Protein AF-V2XDS9-F1 (afdb_monomer_lite)

Organism: Moniliophthora roreri (strain MCA 2997) (NCBI:txid1381753)

Sequence (271 aa):
MALCVYGRFKENPKHVWKREGESERAWIRRIHPKGPSLRPSTLNFLRGLKKGQSVEQWLKRFHENLKRLSRHKGPSRHKVERNCLRLRKMELDDSTSSSEPRTAPPSSPSNSRILDPQNPGASTSASARPALSSMGAPHRLRDTSGSEDDPEIWNITWTVHSHLVDLYNRSKARSSELRDEKAARDHERVSLEARVDELQTQLEEMKEDRDRSEAQVRDKEEELQALKEVLNAQRLVIQDFTADFGRDLIEMQKRLELFQERVLGSSLPNS

Radius of gyration: 46.53 Å; chains: 1; bounding box: 131×67×144 Å

Secondary structure (DSSP, 8-state):
-HHHHHHHTSS-GGGGSPPTT--HHHHHHHHSTTSPPPPHHHHHHHT-PPTT--HHHHHHHHHHHHHHHHHT--S-HHHHHHHHHHHHHHHHTTSS--PPPPPPPPP-------------------------------------------HHHHHHHHHHHHHHHHHHHHHHHHHHHHHHHHHHHHHHHHHHHHHHHHHHHHHHHHHHHHHHHHHHHHHHHHHHHHHHHHHHHHHHHHHHHHHHHHHHHHHHHHHHHHHHHHHHHTT----

pLDDT: mean 80.34, std 20.23, range [39.44, 98.62]

Structure (mmCIF, N/CA/C/O backbone):
data_AF-V2XDS9-F1
#
_entry.id   AF-V2XDS9-F1
#
loop_
_atom_site.group_PDB
_atom_site.id
_atom_site.type_symbol
_atom_site.label_atom_id
_atom_site.label_alt_id
_atom_site.label_comp_id
_atom_site.label_asym_id
_atom_site.label_entity_id
_atom_site.label_seq_id
_atom_site.pdbx_PDB_ins_code
_atom_site.Cartn_x
_atom_site.Cartn_y
_atom_site.Cartn_z
_atom_site.occupancy
_atom_site.B_iso_or_equiv
_atom_site.auth_seq_id
_atom_site.auth_comp_id
_atom_site.auth_asym_id
_atom_site.auth_atom_id
_atom_site.pdbx_PDB_model_num
ATOM 1 N N . MET A 1 1 ? -7.631 -10.162 -23.590 1.00 57.50 1 MET A N 1
ATOM 2 C CA . MET A 1 1 ? -8.626 -9.168 -23.124 1.00 57.50 1 MET A CA 1
ATOM 3 C C . MET A 1 1 ? -9.006 -9.399 -21.666 1.00 57.50 1 MET A C 1
ATOM 5 O O . MET A 1 1 ? -8.584 -8.605 -20.843 1.00 57.50 1 MET A O 1
ATOM 9 N N . ALA A 1 2 ? -9.671 -10.511 -21.308 1.00 62.22 2 ALA A N 1
ATOM 10 C CA . ALA A 1 2 ? -10.014 -10.819 -19.905 1.00 62.22 2 ALA A CA 1
ATOM 11 C C . ALA A 1 2 ? -8.802 -10.761 -18.949 1.00 62.22 2 ALA A C 1
ATOM 13 O O . ALA A 1 2 ? -8.925 -10.345 -17.803 1.00 62.22 2 ALA A O 1
ATOM 14 N N . LEU A 1 3 ? -7.610 -11.091 -19.460 1.00 68.75 3 LEU A N 1
ATOM 15 C CA . LEU A 1 3 ? -6.333 -11.005 -18.748 1.00 68.75 3 LEU A CA 1
ATOM 16 C C . LEU A 1 3 ? -6.024 -9.623 -18.144 1.00 68.75 3 LEU A C 1
ATOM 18 O O . LEU A 1 3 ? -5.406 -9.590 -17.086 1.00 68.75 3 LEU A O 1
ATOM 22 N N . CYS A 1 4 ? -6.448 -8.509 -18.758 1.00 76.50 4 CYS A N 1
ATOM 23 C CA . CYS A 1 4 ? -6.184 -7.184 -18.179 1.00 76.50 4 CYS A CA 1
ATOM 24 C C . CYS A 1 4 ? -7.037 -6.925 -16.933 1.00 76.50 4 CYS A C 1
ATOM 26 O O . CYS A 1 4 ? -6.532 -6.374 -15.961 1.00 76.50 4 CYS A O 1
ATOM 28 N N . VAL A 1 5 ? -8.290 -7.396 -16.919 1.00 81.12 5 VAL A N 1
ATOM 29 C CA . VAL A 1 5 ? -9.149 -7.323 -15.727 1.00 81.12 5 VAL A CA 1
ATOM 30 C C . VAL A 1 5 ? -8.559 -8.197 -14.617 1.00 81.12 5 VAL A C 1
ATOM 32 O O . VAL A 1 5 ? -8.343 -7.725 -13.509 1.00 81.12 5 VAL A O 1
ATOM 35 N N . TYR A 1 6 ? -8.187 -9.444 -14.922 1.00 81.50 6 TYR A N 1
ATOM 36 C CA . TYR A 1 6 ? -7.560 -10.334 -13.935 1.00 81.50 6 TYR A CA 1
ATOM 37 C C . TYR A 1 6 ? -6.250 -9.783 -13.361 1.00 81.50 6 TYR A C 1
ATOM 39 O O . TYR A 1 6 ? -6.001 -9.939 -12.171 1.00 81.50 6 TYR A O 1
ATOM 47 N N . GLY A 1 7 ? -5.425 -9.137 -14.190 1.00 82.94 7 GLY A N 1
ATOM 48 C CA . GLY A 1 7 ? -4.193 -8.495 -13.738 1.00 82.94 7 GLY A CA 1
ATOM 49 C C . GLY A 1 7 ? -4.459 -7.324 -12.795 1.00 82.94 7 GLY A C 1
ATOM 50 O O . GLY A 1 7 ? -3.840 -7.249 -11.739 1.00 82.94 7 GLY A O 1
ATOM 51 N N . ARG A 1 8 ? -5.424 -6.458 -13.136 1.00 84.81 8 ARG A N 1
ATOM 52 C CA . ARG A 1 8 ? -5.774 -5.269 -12.342 1.00 84.81 8 ARG A CA 1
ATOM 53 C C . ARG A 1 8 ? -6.252 -5.615 -10.932 1.00 84.81 8 ARG A C 1
ATOM 55 O O . ARG A 1 8 ? -5.959 -4.887 -9.995 1.00 84.81 8 ARG A O 1
ATOM 62 N N . PHE A 1 9 ? -6.970 -6.723 -10.784 1.00 89.00 9 PHE A N 1
ATOM 63 C CA . PHE A 1 9 ? -7.587 -7.110 -9.516 1.00 89.00 9 PHE A CA 1
ATOM 64 C C . PHE A 1 9 ? -6.940 -8.334 -8.866 1.00 89.00 9 PHE A C 1
ATOM 66 O O . PHE A 1 9 ? -7.569 -9.012 -8.056 1.00 89.00 9 PHE A O 1
ATOM 73 N N . LYS A 1 10 ? -5.688 -8.640 -9.220 1.00 86.94 10 LYS A N 1
ATOM 74 C CA . LYS A 1 10 ? -4.950 -9.764 -8.633 1.00 86.94 10 LYS A CA 1
ATOM 75 C C . LYS A 1 10 ? -4.738 -9.584 -7.125 1.00 86.94 10 LYS A C 1
ATOM 77 O O . LYS A 1 10 ? -4.868 -10.551 -6.388 1.00 86.94 10 LYS A O 1
ATOM 82 N N . GLU A 1 11 ? -4.420 -8.366 -6.694 1.00 87.19 11 GLU A N 1
ATOM 83 C CA . GLU A 1 11 ? -4.154 -8.027 -5.287 1.00 87.19 11 GLU A CA 1
ATOM 84 C C . GLU A 1 11 ? -5.450 -7.911 -4.482 1.00 87.19 11 GLU A C 1
ATOM 86 O O . GLU A 1 11 ? -5.530 -8.387 -3.357 1.00 87.19 11 GLU A O 1
ATOM 91 N N . ASN A 1 12 ? -6.497 -7.357 -5.099 1.00 90.50 12 ASN A N 1
ATOM 92 C CA . ASN A 1 12 ? -7.776 -7.089 -4.447 1.00 90.50 12 ASN A CA 1
ATOM 93 C C . ASN A 1 12 ? -8.967 -7.647 -5.250 1.00 90.50 12 ASN A C 1
ATOM 95 O O . ASN A 1 12 ? -9.791 -6.888 -5.773 1.00 90.50 12 ASN A O 1
ATOM 99 N N . PRO A 1 13 ? -9.115 -8.983 -5.342 1.00 90.19 13 PRO A N 1
ATOM 100 C CA . PRO A 1 13 ? -10.140 -9.629 -6.168 1.00 90.19 13 PRO A CA 1
ATOM 101 C C . PRO A 1 13 ? -11.578 -9.293 -5.749 1.00 90.19 13 PRO A C 1
ATOM 103 O O . PRO A 1 13 ? -12.478 -9.294 -6.590 1.00 90.19 13 PRO A O 1
ATOM 106 N N . LYS A 1 14 ? -11.804 -8.922 -4.480 1.00 89.06 14 LYS A N 1
ATOM 107 C CA . LYS A 1 14 ? -13.116 -8.474 -3.980 1.00 89.06 14 LYS A CA 1
ATOM 108 C C . LYS A 1 14 ? -13.634 -7.229 -4.709 1.00 89.06 14 LYS A C 1
ATOM 110 O O . LYS A 1 14 ? -14.841 -7.084 -4.867 1.00 89.06 14 LYS A O 1
ATOM 115 N N . HIS A 1 15 ? -12.752 -6.366 -5.221 1.00 89.81 15 HIS A N 1
ATOM 116 C CA . HIS A 1 15 ? -13.164 -5.168 -5.960 1.00 89.81 15 HIS A CA 1
ATOM 117 C C . HIS A 1 15 ? -13.827 -5.492 -7.300 1.00 89.81 15 HIS A C 1
ATOM 119 O O . HIS A 1 15 ? -14.537 -4.650 -7.842 1.00 89.81 15 HIS A O 1
ATOM 125 N N . VAL A 1 16 ? -13.654 -6.703 -7.832 1.00 92.56 16 VAL A N 1
ATOM 126 C CA . VAL A 1 16 ? -14.325 -7.113 -9.072 1.00 92.56 16 VAL A CA 1
ATOM 127 C C . VAL A 1 16 ? -15.780 -7.493 -8.843 1.00 92.56 16 VAL A C 1
ATOM 129 O O . VAL A 1 16 ? -16.562 -7.522 -9.788 1.00 92.56 16 VAL A O 1
ATOM 132 N N . TRP A 1 17 ? -16.162 -7.771 -7.601 1.00 90.62 17 TRP A N 1
ATOM 133 C CA . TRP A 1 17 ? -17.504 -8.220 -7.278 1.00 90.62 17 TRP A CA 1
ATOM 134 C C . TRP A 1 17 ? -18.523 -7.102 -7.540 1.00 90.62 17 TRP A C 1
ATOM 136 O O . TRP A 1 17 ? -18.317 -5.939 -7.173 1.00 90.62 17 TRP A O 1
ATOM 146 N N . LYS A 1 18 ? -19.618 -7.463 -8.211 1.00 93.00 18 LYS A N 1
ATOM 147 C CA . LYS A 1 18 ? -20.838 -6.663 -8.308 1.00 93.00 18 LYS A CA 1
ATOM 148 C C . LYS A 1 18 ? -21.445 -6.439 -6.921 1.00 93.00 18 LYS A C 1
ATOM 150 O O . LYS A 1 18 ? -21.708 -7.404 -6.207 1.00 93.00 18 LYS A O 1
ATOM 155 N N . ARG A 1 19 ? -21.682 -5.180 -6.561 1.00 92.81 19 ARG A N 1
ATOM 156 C CA . ARG A 1 19 ? -22.276 -4.814 -5.267 1.00 92.81 19 ARG A CA 1
ATOM 157 C C . ARG A 1 19 ? -23.797 -4.984 -5.292 1.00 92.81 19 ARG A C 1
ATOM 159 O O . ARG A 1 19 ? -24.413 -4.985 -6.359 1.00 92.81 19 ARG A O 1
ATOM 166 N N . GLU A 1 20 ? -24.402 -5.122 -4.117 1.00 91.19 20 GLU A N 1
ATOM 167 C CA . GLU A 1 20 ? -25.860 -5.135 -3.983 1.00 91.19 20 GLU A CA 1
ATOM 168 C C . GLU A 1 20 ? -26.447 -3.790 -4.444 1.00 91.19 20 GLU A C 1
ATOM 170 O O . GLU A 1 20 ? -25.872 -2.734 -4.188 1.00 91.19 20 GLU A O 1
ATOM 175 N N . GLY A 1 21 ? -27.527 -3.831 -5.230 1.00 92.94 21 GLY A N 1
ATOM 176 C CA . GLY A 1 21 ? -28.126 -2.642 -5.852 1.00 92.94 21 GLY A CA 1
ATOM 177 C C . GLY A 1 21 ? -27.365 -2.056 -7.055 1.00 92.94 21 GLY A C 1
ATOM 178 O O . GLY A 1 21 ? -27.887 -1.179 -7.740 1.00 92.94 21 GLY A O 1
ATOM 179 N N . GLU A 1 22 ? -26.161 -2.540 -7.383 1.00 95.06 22 GLU A N 1
ATOM 180 C CA . GLU A 1 22 ? -25.394 -2.034 -8.527 1.00 95.06 22 GLU A CA 1
ATOM 181 C C . GLU A 1 22 ? -25.977 -2.544 -9.858 1.00 95.06 22 GLU A C 1
ATOM 183 O O . GLU A 1 22 ? -26.172 -3.746 -10.062 1.00 95.06 22 GLU A O 1
ATOM 188 N N . SER A 1 23 ? -26.232 -1.644 -10.815 1.00 96.25 23 SER A N 1
ATOM 189 C CA . SER A 1 23 ? -26.677 -2.055 -12.154 1.00 96.25 23 SER A CA 1
ATOM 190 C C . SER A 1 23 ? -25.565 -2.785 -12.916 1.00 96.25 23 SER A C 1
ATOM 192 O O . SER A 1 23 ? -24.378 -2.510 -12.744 1.00 96.25 23 SER A O 1
ATOM 194 N N . GLU A 1 24 ? -25.936 -3.699 -13.819 1.00 94.25 24 GLU A N 1
ATOM 195 C CA . GLU A 1 24 ? -24.961 -4.469 -14.609 1.00 94.25 24 GLU A CA 1
ATOM 196 C C . GLU A 1 24 ? -24.020 -3.555 -15.413 1.00 94.25 24 GLU A C 1
ATOM 198 O O . GLU A 1 24 ? -22.811 -3.767 -15.450 1.00 94.25 24 GLU A O 1
ATOM 203 N N . ARG A 1 25 ? -24.565 -2.490 -16.015 1.00 93.88 25 ARG A N 1
ATOM 204 C CA . ARG A 1 25 ? -23.783 -1.509 -16.781 1.00 93.88 25 ARG A CA 1
ATOM 205 C C . ARG A 1 25 ? -22.840 -0.688 -15.902 1.00 93.88 25 ARG A C 1
ATOM 207 O O . ARG A 1 25 ? -21.746 -0.374 -16.363 1.00 93.88 25 ARG A O 1
ATOM 214 N N . ALA A 1 26 ? -23.256 -0.309 -14.691 1.00 94.56 26 ALA A N 1
ATOM 215 C CA . ALA A 1 26 ? -22.404 0.434 -13.759 1.00 94.56 26 ALA A CA 1
ATOM 216 C C . ALA A 1 26 ? -21.244 -0.439 -13.271 1.00 94.56 26 ALA A C 1
ATOM 218 O O . ALA A 1 26 ? -20.088 -0.026 -13.337 1.00 94.56 26 ALA A O 1
ATOM 219 N N . TRP A 1 27 ? -21.546 -1.687 -12.913 1.00 95.31 27 TRP A N 1
ATOM 220 C CA . TRP A 1 27 ? -20.551 -2.667 -12.503 1.00 95.31 27 TRP A CA 1
ATOM 221 C C . TRP A 1 27 ? -19.498 -2.925 -13.587 1.00 95.31 27 TRP A C 1
ATOM 223 O O . TRP A 1 27 ? -18.301 -2.821 -13.319 1.00 95.31 27 TRP A O 1
ATOM 233 N N . ILE A 1 28 ? -19.926 -3.197 -14.828 1.00 93.62 28 ILE A N 1
ATOM 234 C CA . ILE A 1 28 ? -19.010 -3.426 -15.957 1.00 93.62 28 ILE A CA 1
ATOM 235 C C . ILE A 1 28 ? -18.125 -2.199 -16.196 1.00 93.62 28 ILE A C 1
ATOM 237 O O . ILE A 1 28 ? -16.915 -2.351 -16.363 1.00 93.62 28 ILE A O 1
ATOM 241 N N . ARG A 1 29 ? -18.702 -0.988 -16.161 1.00 92.94 29 ARG A N 1
ATOM 242 C CA . ARG A 1 29 ? -17.933 0.260 -16.285 1.00 92.94 29 ARG A CA 1
ATOM 243 C C . ARG A 1 29 ? -16.922 0.426 -15.154 1.00 92.94 29 ARG A C 1
ATOM 245 O O . ARG A 1 29 ? -15.805 0.844 -15.412 1.00 92.94 29 ARG A O 1
ATOM 252 N N . ARG A 1 30 ? -17.250 0.041 -13.924 1.00 93.69 30 ARG A N 1
ATOM 253 C CA . ARG A 1 30 ? -16.318 0.133 -12.793 1.00 93.69 30 ARG A CA 1
ATOM 254 C C . ARG A 1 30 ? -15.124 -0.811 -12.932 1.00 93.69 30 ARG A C 1
ATOM 256 O O . ARG A 1 30 ? -13.997 -0.422 -12.647 1.00 93.69 30 ARG A O 1
ATOM 263 N N . ILE A 1 31 ? -15.351 -2.052 -13.364 1.00 93.31 31 ILE A N 1
ATOM 264 C CA . ILE A 1 31 ? -14.266 -3.042 -13.498 1.00 93.31 31 ILE A CA 1
ATOM 265 C C . ILE A 1 31 ? -13.499 -2.913 -14.822 1.00 93.31 31 ILE A C 1
ATOM 267 O O . ILE A 1 31 ? -12.401 -3.457 -14.957 1.00 93.31 31 ILE A O 1
ATOM 271 N N . HIS A 1 32 ? -14.080 -2.230 -15.812 1.00 91.38 32 HIS A N 1
ATOM 272 C CA . HIS A 1 32 ? -13.533 -2.102 -17.159 1.00 91.38 32 HIS A CA 1
ATOM 273 C C . HIS A 1 32 ? -13.992 -0.793 -17.845 1.00 91.38 32 HIS A C 1
ATOM 275 O O . HIS A 1 32 ? -14.732 -0.840 -18.830 1.00 91.38 32 HIS A O 1
ATOM 281 N N . PRO A 1 33 ? -13.555 0.384 -17.352 1.00 87.81 33 PRO A N 1
ATOM 282 C CA . PRO A 1 33 ? -14.133 1.683 -17.728 1.00 87.81 33 PRO A CA 1
ATOM 283 C C . PRO A 1 33 ? -13.944 2.070 -19.193 1.00 87.81 33 PRO A C 1
ATOM 285 O O . PRO A 1 33 ? -14.842 2.652 -19.793 1.00 87.81 33 PRO A O 1
ATOM 288 N N . LYS A 1 34 ? -12.795 1.727 -19.784 1.00 86.25 34 LYS A N 1
ATOM 289 C CA . LYS A 1 34 ? -12.411 2.127 -21.150 1.00 86.25 34 LYS A CA 1
ATOM 290 C C . LYS A 1 34 ? -12.195 0.924 -22.080 1.00 86.25 34 LYS A C 1
ATOM 292 O O . LYS A 1 34 ? -11.484 1.027 -23.073 1.00 86.25 34 LYS A O 1
ATOM 297 N N . GLY A 1 35 ? -12.735 -0.245 -21.736 1.00 82.81 35 GLY A N 1
ATOM 298 C CA . GLY A 1 35 ? -12.412 -1.481 -22.443 1.00 82.81 35 GLY A CA 1
ATOM 299 C C . GLY A 1 35 ? -13.594 -2.132 -23.172 1.00 82.81 35 GLY A C 1
ATOM 300 O O . GLY A 1 35 ? -14.752 -1.838 -22.880 1.00 82.81 35 GLY A O 1
ATOM 301 N N . PRO A 1 36 ? -13.320 -3.041 -24.126 1.00 85.62 36 PRO A N 1
ATOM 302 C CA . PRO A 1 36 ? -14.353 -3.705 -24.916 1.00 85.62 36 PRO A CA 1
ATOM 303 C C . PRO A 1 36 ? -15.294 -4.544 -24.049 1.00 85.62 36 PRO A C 1
ATOM 305 O O . PRO A 1 36 ? -14.933 -4.986 -22.954 1.00 85.62 36 PRO A O 1
ATOM 308 N N . SER A 1 37 ? -16.491 -4.809 -24.575 1.00 89.06 37 SER A N 1
ATOM 309 C CA . SER A 1 37 ? -17.497 -5.627 -23.896 1.00 89.06 37 SER A CA 1
ATOM 310 C C . SER A 1 37 ? -16.914 -6.977 -23.461 1.00 89.06 37 SER A C 1
ATOM 312 O O . SER A 1 37 ? -16.330 -7.721 -24.257 1.00 89.06 37 SER A O 1
ATOM 314 N N . LEU A 1 38 ? -17.037 -7.281 -22.169 1.00 89.56 38 LEU A N 1
ATOM 315 C CA . LEU A 1 38 ? -16.590 -8.549 -21.610 1.00 89.56 38 LEU A CA 1
ATOM 316 C C . LEU A 1 38 ? -17.555 -9.658 -22.036 1.00 89.56 38 LEU A C 1
ATOM 318 O O . LEU A 1 38 ? -18.771 -9.480 -22.034 1.00 89.56 38 LEU A O 1
ATOM 322 N N . ARG A 1 39 ? -17.016 -10.836 -22.369 1.00 91.00 39 ARG A N 1
ATOM 323 C CA . ARG A 1 39 ? -17.855 -11.993 -22.707 1.00 91.00 39 ARG A CA 1
ATOM 324 C C . ARG A 1 39 ? -18.767 -12.356 -21.520 1.00 91.00 39 ARG A C 1
ATOM 326 O O . ARG A 1 39 ? -18.289 -12.327 -20.382 1.00 91.00 39 ARG A O 1
ATOM 333 N N . PRO A 1 40 ? -20.019 -12.791 -21.760 1.00 91.31 40 PRO A N 1
ATOM 334 C CA . PRO A 1 40 ? -20.946 -13.179 -20.693 1.00 91.31 40 PRO A CA 1
ATOM 335 C C . PRO A 1 40 ? -20.390 -14.242 -19.739 1.00 91.31 40 PRO A C 1
ATOM 337 O O . PRO A 1 40 ? -20.632 -14.185 -18.539 1.00 91.31 40 PRO A O 1
ATOM 340 N N . SER A 1 41 ? -19.584 -15.183 -20.240 1.00 87.25 41 SER A N 1
ATOM 341 C CA . SER A 1 41 ? -18.917 -16.197 -19.414 1.00 87.25 41 SER A CA 1
ATOM 342 C C . SER A 1 41 ? -17.914 -15.593 -18.425 1.00 87.25 41 SER A C 1
ATOM 344 O O . SER A 1 41 ? -17.868 -16.005 -17.266 1.00 87.25 41 SER A O 1
ATOM 346 N N . THR A 1 42 ? -17.153 -14.582 -18.852 1.00 89.06 42 THR A N 1
ATOM 347 C CA . THR A 1 42 ? -16.247 -13.822 -17.982 1.00 89.06 42 THR A CA 1
ATOM 348 C C . THR A 1 42 ? -17.040 -13.038 -16.946 1.00 89.06 42 THR A C 1
ATOM 350 O O . THR A 1 42 ? -16.703 -13.078 -15.768 1.00 89.06 42 THR A O 1
ATOM 353 N N . LEU A 1 43 ? -18.126 -12.375 -17.352 1.00 91.38 43 LEU A N 1
ATOM 354 C CA . LEU A 1 43 ? -18.990 -11.647 -16.422 1.00 91.38 43 LEU A CA 1
ATOM 355 C C . LEU A 1 43 ? -19.598 -12.586 -15.378 1.00 91.38 43 LEU A C 1
ATOM 357 O O . LEU A 1 43 ? -19.445 -12.343 -14.191 1.00 91.38 43 LEU A O 1
ATOM 361 N N . ASN A 1 44 ? -20.168 -13.721 -15.778 1.00 88.81 44 ASN A N 1
ATOM 362 C CA . ASN A 1 44 ? -20.716 -14.707 -14.841 1.00 88.81 44 ASN A CA 1
ATOM 363 C C . ASN A 1 44 ? -19.684 -15.221 -13.830 1.00 88.81 44 ASN A C 1
ATOM 365 O O . ASN A 1 44 ? -20.033 -15.560 -12.701 1.00 88.81 44 ASN A O 1
ATOM 369 N N . PHE A 1 45 ? -18.410 -15.274 -14.216 1.00 87.50 45 PHE A N 1
ATOM 370 C CA . PHE A 1 45 ? -17.332 -15.624 -13.304 1.00 87.50 45 PHE A CA 1
ATOM 371 C C . PHE A 1 45 ? -17.012 -14.500 -12.305 1.00 87.50 45 PHE A C 1
ATOM 373 O O . PHE A 1 45 ? -16.829 -14.760 -11.115 1.00 87.50 45 PHE A O 1
ATOM 380 N N . LEU A 1 46 ? -16.942 -13.264 -12.801 1.00 90.50 46 LEU A N 1
ATOM 381 C CA . LEU A 1 46 ? -16.584 -12.061 -12.050 1.00 90.50 46 LEU A CA 1
ATOM 382 C C . LEU A 1 46 ? -17.723 -11.524 -11.171 1.00 90.50 46 LEU A C 1
ATOM 384 O O . LEU A 1 46 ? -17.460 -10.806 -10.211 1.00 90.50 46 LEU A O 1
ATOM 388 N N . ARG A 1 47 ? -18.974 -11.896 -11.470 1.00 88.69 47 ARG A N 1
ATOM 389 C CA . ARG A 1 47 ? -20.190 -11.415 -10.794 1.00 88.69 47 ARG A CA 1
ATOM 390 C C . ARG A 1 47 ? -20.222 -11.741 -9.297 1.00 88.69 47 ARG A C 1
ATOM 392 O O . ARG A 1 47 ? -20.969 -11.096 -8.573 1.00 88.69 47 ARG A O 1
ATOM 399 N N . GLY A 1 48 ? -19.382 -12.669 -8.834 1.00 82.81 48 GLY A N 1
ATOM 400 C CA . GLY A 1 48 ? -19.128 -12.921 -7.415 1.00 82.81 48 GLY A CA 1
ATOM 401 C C . GLY A 1 48 ? -19.627 -14.277 -6.930 1.00 82.81 48 GLY A C 1
ATOM 402 O O . GLY A 1 48 ? -19.586 -15.268 -7.669 1.00 82.81 48 GLY A O 1
ATOM 403 N N . LEU A 1 49 ? -20.048 -14.324 -5.664 1.00 85.44 49 LEU A N 1
ATOM 404 C CA . LEU A 1 49 ? -20.478 -15.552 -5.004 1.00 85.44 49 LEU A CA 1
ATOM 405 C C . LEU A 1 49 ? -21.781 -16.099 -5.588 1.00 85.44 49 LEU A C 1
ATOM 407 O O . LEU A 1 49 ? -22.762 -15.380 -5.771 1.00 85.44 49 LEU A O 1
ATOM 411 N N . LYS A 1 50 ? -21.799 -17.409 -5.841 1.00 88.00 50 LYS A N 1
ATOM 412 C CA . LYS A 1 50 ? -23.044 -18.139 -6.095 1.00 88.00 50 LYS A CA 1
ATOM 413 C C . LYS A 1 50 ? -23.804 -18.331 -4.779 1.00 88.00 50 LYS A C 1
ATOM 415 O O . LYS A 1 50 ? -23.191 -18.360 -3.714 1.00 88.00 50 LYS A O 1
ATOM 420 N N . LYS A 1 51 ? -25.128 -18.504 -4.854 1.00 88.44 51 LYS A N 1
ATOM 421 C CA . LYS A 1 51 ? -25.969 -18.803 -3.684 1.00 88.44 51 LYS A CA 1
ATOM 422 C C . LYS A 1 51 ? -25.406 -20.037 -2.956 1.00 88.44 51 LYS A C 1
ATOM 424 O O . LYS A 1 51 ? -25.246 -21.081 -3.581 1.00 88.44 51 LYS A O 1
ATOM 429 N N . GLY A 1 52 ? -25.047 -19.881 -1.679 1.00 89.94 52 GLY A N 1
ATOM 430 C CA . GLY A 1 52 ? -24.441 -20.936 -0.851 1.00 89.94 52 GLY A CA 1
ATOM 431 C C . GLY A 1 52 ? -22.922 -21.124 -0.990 1.00 89.94 52 GLY A C 1
ATOM 432 O O . GLY A 1 52 ? -22.363 -21.993 -0.333 1.00 89.94 52 GLY A O 1
ATOM 433 N N . GLN A 1 53 ? -22.231 -20.336 -1.819 1.00 91.81 53 GLN A N 1
ATOM 434 C CA . GLN A 1 53 ? -20.767 -20.341 -1.877 1.00 91.81 53 GLN A CA 1
ATOM 435 C C . GLN A 1 53 ? -20.201 -19.461 -0.749 1.00 91.81 53 GLN A C 1
ATOM 437 O O . GLN A 1 53 ? -20.800 -18.434 -0.435 1.00 91.81 53 GLN A O 1
ATOM 442 N N . SER A 1 54 ? -19.048 -19.814 -0.168 1.00 93.06 54 SER A N 1
ATOM 443 C CA . SER A 1 54 ? -18.318 -18.928 0.758 1.00 93.06 54 SER A CA 1
ATOM 444 C C . SER A 1 54 ? -17.332 -18.007 0.024 1.00 93.06 54 SER A C 1
ATOM 446 O O . SER A 1 54 ? -16.910 -18.284 -1.107 1.00 93.06 54 SER A O 1
ATOM 448 N N . VAL A 1 55 ? -16.948 -16.890 0.656 1.00 89.81 55 VAL A N 1
ATOM 449 C CA . VAL A 1 55 ? -16.027 -15.902 0.054 1.00 89.81 55 VAL A CA 1
ATOM 450 C C . VAL A 1 55 ? -14.676 -16.549 -0.244 1.00 89.81 55 VAL A C 1
ATOM 452 O O . VAL A 1 55 ? -14.104 -16.343 -1.313 1.00 89.81 55 VAL A O 1
ATOM 455 N N . GLU A 1 56 ? -14.206 -17.400 0.662 1.00 93.00 56 GLU A N 1
ATOM 456 C CA . GLU A 1 56 ? -12.963 -18.160 0.532 1.00 93.00 56 GLU A CA 1
ATOM 457 C C . GLU A 1 56 ? -12.999 -19.128 -0.651 1.00 93.00 56 GLU A C 1
ATOM 459 O O . GLU A 1 56 ? -12.060 -19.176 -1.447 1.00 93.00 56 GLU A O 1
ATOM 464 N N . GLN A 1 57 ? -14.107 -19.854 -0.834 1.00 92.06 57 GLN A N 1
ATOM 465 C CA . GLN A 1 57 ? -14.283 -20.751 -1.977 1.00 92.06 57 GLN A CA 1
ATOM 466 C C . GLN A 1 57 ? -14.258 -19.986 -3.301 1.00 92.06 57 GLN A C 1
ATOM 468 O O . GLN A 1 57 ? -13.702 -20.466 -4.293 1.00 92.06 57 GLN A O 1
ATOM 473 N N . TRP A 1 58 ? -14.863 -18.797 -3.342 1.00 91.19 58 TRP A N 1
ATOM 474 C CA . TRP A 1 58 ? -14.814 -17.950 -4.528 1.00 91.19 58 TRP A CA 1
ATOM 475 C C . TRP A 1 58 ? -13.396 -17.434 -4.793 1.00 91.19 58 TRP A C 1
ATOM 477 O O . TRP A 1 58 ? -12.911 -17.567 -5.918 1.00 91.19 58 TRP A O 1
ATOM 487 N N . LEU A 1 59 ? -12.701 -16.935 -3.765 1.00 91.56 59 LEU A N 1
ATOM 488 C CA . LEU A 1 59 ? -11.313 -16.474 -3.863 1.00 91.56 59 LEU A CA 1
ATOM 489 C C . LEU A 1 59 ? -10.384 -17.587 -4.345 1.00 91.56 59 LEU A C 1
ATOM 491 O O . LEU A 1 59 ? -9.567 -17.362 -5.240 1.00 91.56 59 LEU A O 1
ATOM 495 N N . LYS A 1 60 ? -10.530 -18.802 -3.814 1.00 92.81 60 LYS A N 1
ATOM 496 C CA . LYS A 1 60 ? -9.762 -19.970 -4.258 1.00 92.81 60 LYS A CA 1
ATOM 497 C C . LYS A 1 60 ? -9.975 -20.227 -5.751 1.00 92.81 60 LYS A C 1
ATOM 499 O O . LYS A 1 60 ? -9.009 -20.322 -6.508 1.00 92.81 60 LYS A O 1
ATOM 504 N N . ARG A 1 61 ? -11.234 -20.223 -6.204 1.00 89.69 61 ARG A N 1
ATOM 505 C CA . ARG A 1 61 ? -11.591 -20.405 -7.621 1.00 89.69 61 ARG A CA 1
ATOM 506 C C . ARG A 1 61 ? -11.079 -19.262 -8.508 1.00 89.69 61 ARG A C 1
ATOM 508 O O . ARG A 1 61 ? -10.691 -19.506 -9.650 1.00 89.69 61 ARG A O 1
ATOM 515 N N . PHE A 1 62 ? -11.061 -18.029 -7.993 1.00 89.38 62 PHE A N 1
ATOM 516 C CA . PHE A 1 62 ? -10.477 -16.856 -8.650 1.00 89.38 62 PHE A CA 1
ATOM 517 C C . PHE A 1 62 ? -8.990 -17.060 -8.939 1.00 89.38 62 PHE A C 1
ATOM 519 O O . PHE A 1 62 ? -8.568 -16.978 -10.095 1.00 89.38 62 PHE A O 1
ATOM 526 N N . HIS A 1 63 ? -8.215 -17.424 -7.918 1.00 89.50 63 HIS A N 1
ATOM 527 C CA . HIS A 1 63 ? -6.783 -17.678 -8.053 1.00 89.50 63 HIS A CA 1
ATOM 528 C C . HIS A 1 63 ? -6.477 -18.893 -8.938 1.00 89.50 63 HIS A C 1
ATOM 530 O O . HIS A 1 63 ? -5.551 -18.840 -9.746 1.00 89.50 63 HIS A O 1
ATOM 536 N N . GLU A 1 64 ? -7.251 -19.976 -8.838 1.00 88.75 64 GLU A N 1
ATOM 537 C CA . GLU A 1 64 ? -7.081 -21.153 -9.698 1.00 88.75 64 GLU A CA 1
ATOM 538 C C . GLU A 1 64 ? -7.305 -20.829 -11.175 1.00 88.75 64 GLU A C 1
ATOM 540 O O . GLU A 1 64 ? -6.498 -21.222 -12.019 1.00 88.75 64 GLU A O 1
ATOM 545 N N . ASN A 1 65 ? -8.349 -20.067 -11.509 1.00 83.88 65 ASN A N 1
ATOM 546 C CA . ASN A 1 65 ? -8.564 -19.642 -12.890 1.00 83.88 65 ASN A CA 1
ATOM 547 C C . ASN A 1 65 ? -7.483 -18.675 -13.369 1.00 83.88 65 ASN A C 1
ATOM 549 O O . ASN A 1 65 ? -7.047 -18.783 -14.513 1.00 83.88 65 ASN A O 1
ATOM 553 N N . LEU A 1 66 ? -6.992 -17.787 -12.501 1.00 84.88 66 LEU A N 1
ATOM 554 C CA . LEU A 1 66 ? -5.865 -16.909 -12.816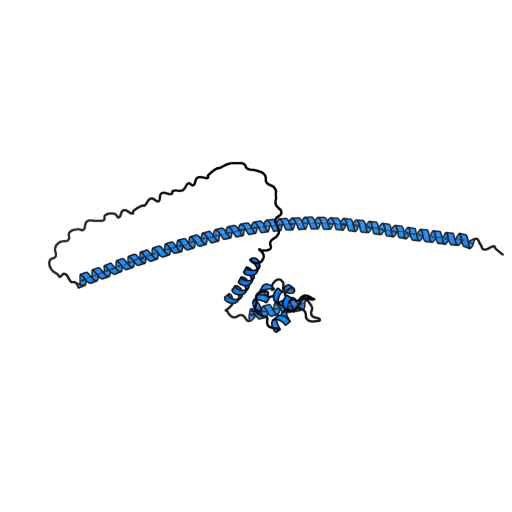 1.00 84.88 66 LEU A CA 1
ATOM 555 C C . LEU A 1 66 ? -4.591 -17.721 -13.123 1.00 84.88 66 LEU A C 1
ATOM 557 O O . LEU A 1 66 ? -3.899 -17.429 -14.099 1.00 84.88 66 LEU A O 1
ATOM 561 N N . LYS A 1 67 ? -4.339 -18.800 -12.367 1.00 86.00 67 LYS A N 1
ATOM 562 C CA . LYS A 1 67 ? -3.257 -19.768 -12.626 1.00 86.00 67 LYS A CA 1
ATOM 563 C C . LYS A 1 67 ? -3.476 -20.567 -13.918 1.00 86.00 67 LYS A C 1
ATOM 565 O O . LYS A 1 67 ? -2.533 -20.785 -14.673 1.00 86.00 67 LYS A O 1
ATOM 570 N N . ARG A 1 68 ? -4.702 -20.999 -14.229 1.00 83.69 68 ARG A N 1
ATOM 571 C CA . ARG A 1 68 ? -5.009 -21.680 -15.507 1.00 83.69 68 ARG A CA 1
ATOM 572 C C . ARG A 1 68 ? -4.782 -20.754 -16.701 1.00 83.69 68 ARG A C 1
ATOM 574 O O . ARG A 1 68 ? -4.152 -21.142 -17.681 1.00 83.69 68 ARG A O 1
ATOM 581 N N . LEU A 1 69 ? -5.212 -19.502 -16.575 1.00 76.06 69 LEU A N 1
ATOM 582 C CA . LEU A 1 69 ? -4.987 -18.448 -17.563 1.00 76.06 69 LEU A CA 1
ATOM 583 C C . LEU A 1 69 ? -3.503 -18.093 -17.725 1.00 76.06 69 LEU A C 1
ATOM 585 O O . LEU A 1 69 ? -3.102 -17.669 -18.807 1.00 76.06 69 LEU A O 1
ATOM 589 N N . SER A 1 70 ? -2.678 -18.250 -16.684 1.00 75.69 70 SER A N 1
ATOM 590 C CA . SER A 1 70 ? -1.227 -18.074 -16.805 1.00 75.69 70 SER A CA 1
ATOM 591 C C . SER A 1 70 ? -0.532 -19.275 -17.448 1.00 75.69 70 SER A C 1
ATOM 593 O O . SER A 1 70 ? 0.480 -19.075 -18.108 1.00 75.69 70 SER A O 1
ATOM 595 N N . ARG A 1 71 ? -1.066 -20.494 -17.282 1.00 79.50 71 ARG A N 1
ATOM 596 C CA . ARG A 1 71 ? -0.499 -21.739 -17.835 1.00 79.50 71 ARG A CA 1
ATOM 597 C C . ARG A 1 71 ? -0.735 -21.912 -19.336 1.00 79.50 71 ARG A C 1
ATOM 599 O O . ARG A 1 71 ? 0.132 -22.435 -20.016 1.00 79.50 71 ARG A O 1
ATOM 606 N N . HIS A 1 72 ? -1.845 -21.417 -19.879 1.00 67.88 72 HIS A N 1
ATOM 607 C CA . HIS A 1 72 ? -2.119 -21.464 -21.326 1.00 67.88 72 HIS A CA 1
ATOM 608 C C . HIS A 1 72 ? -1.342 -20.418 -22.160 1.00 67.88 72 HIS A C 1
ATOM 610 O O . HIS A 1 72 ? -1.742 -20.090 -23.276 1.00 67.88 72 HIS A O 1
ATOM 616 N N . LYS A 1 73 ? -0.239 -19.857 -21.644 1.00 62.84 73 LYS A N 1
ATOM 617 C CA . LYS A 1 73 ? 0.520 -18.793 -22.319 1.00 62.84 73 LYS A CA 1
ATOM 618 C C . LYS A 1 73 ? 1.738 -19.349 -23.061 1.00 62.84 73 LYS A C 1
ATOM 620 O O . LYS A 1 73 ? 2.739 -19.681 -22.439 1.00 62.84 73 LYS A O 1
ATOM 625 N N . GLY A 1 74 ? 1.667 -19.363 -24.393 1.00 62.97 74 GLY A N 1
ATOM 626 C CA . GLY A 1 74 ? 2.846 -19.420 -25.266 1.00 62.97 74 GLY A CA 1
ATOM 627 C C . GLY A 1 74 ? 3.655 -18.104 -25.263 1.00 62.97 74 GLY A C 1
ATOM 628 O O . GLY A 1 74 ? 3.233 -17.125 -24.637 1.00 62.97 74 GLY A O 1
ATOM 629 N N . PRO A 1 75 ? 4.792 -18.040 -25.987 1.00 50.94 75 PRO A N 1
ATOM 630 C CA . PRO A 1 75 ? 5.842 -17.010 -25.861 1.00 50.94 75 PRO A CA 1
ATOM 631 C C . PRO A 1 75 ? 5.444 -15.558 -26.206 1.00 50.94 75 PRO A C 1
ATOM 633 O O . PRO A 1 75 ? 6.235 -14.635 -26.032 1.00 50.94 75 PRO A O 1
ATOM 636 N N . SER A 1 76 ? 4.202 -15.285 -26.609 1.00 55.59 76 SER A N 1
ATOM 637 C CA . SER A 1 76 ? 3.714 -13.932 -26.926 1.00 55.59 76 SER A CA 1
ATOM 638 C C . SER A 1 76 ? 3.314 -13.123 -25.672 1.00 55.59 76 SER A C 1
ATOM 640 O O . SER A 1 76 ? 2.226 -12.541 -25.595 1.00 55.59 76 SER A O 1
ATOM 642 N N . ARG A 1 77 ? 4.183 -13.090 -24.657 1.00 57.34 77 ARG A N 1
ATOM 643 C CA . ARG A 1 77 ? 3.922 -12.482 -23.338 1.00 57.34 77 ARG A CA 1
ATOM 644 C C . ARG A 1 77 ? 4.098 -10.955 -23.331 1.00 57.34 77 ARG A C 1
ATOM 646 O O . ARG A 1 77 ? 3.315 -10.250 -22.699 1.00 57.34 77 ARG A O 1
ATOM 653 N N . HIS A 1 78 ? 5.035 -10.428 -24.118 1.00 57.06 78 HIS A N 1
ATOM 654 C CA . HIS A 1 78 ? 5.420 -9.011 -24.056 1.00 57.06 78 HIS A CA 1
ATOM 655 C C . HIS A 1 78 ? 4.387 -8.022 -24.621 1.00 57.06 78 HIS A C 1
ATOM 657 O O . HIS A 1 78 ? 4.355 -6.870 -24.195 1.00 57.06 78 HIS A O 1
ATOM 663 N N . LYS A 1 79 ? 3.505 -8.441 -25.541 1.00 57.47 79 LYS A N 1
ATOM 664 C CA . LYS A 1 79 ? 2.501 -7.537 -26.142 1.00 57.47 79 LYS A CA 1
ATOM 665 C C . LYS A 1 79 ? 1.286 -7.284 -25.242 1.00 57.47 79 LYS A C 1
ATOM 667 O O . LYS A 1 79 ? 0.760 -6.176 -25.225 1.00 57.47 79 LYS A O 1
ATOM 672 N N . VAL A 1 80 ? 0.833 -8.286 -24.486 1.00 56.91 80 VAL A N 1
ATOM 673 C CA . VAL A 1 80 ? -0.398 -8.170 -23.678 1.00 56.91 80 VAL A CA 1
ATOM 674 C C . VAL A 1 80 ? -0.140 -7.413 -22.375 1.00 56.91 80 VAL A C 1
ATOM 676 O O . VAL A 1 80 ? -0.964 -6.600 -21.968 1.00 56.91 80 VAL A O 1
ATOM 679 N N . GLU A 1 81 ? 1.016 -7.632 -21.750 1.00 59.62 81 GLU A N 1
ATOM 680 C CA . GLU A 1 81 ? 1.394 -6.979 -20.490 1.00 59.62 81 GLU A CA 1
ATOM 681 C C . GLU A 1 81 ? 1.651 -5.473 -20.684 1.00 59.62 81 GLU A C 1
ATOM 683 O O . GLU A 1 81 ? 1.154 -4.661 -19.903 1.00 59.62 81 GLU A O 1
ATOM 688 N N . ARG A 1 82 ? 2.275 -5.081 -21.811 1.00 62.84 82 ARG A N 1
ATOM 689 C CA . ARG A 1 82 ? 2.432 -3.669 -22.215 1.00 62.84 82 ARG A CA 1
ATOM 690 C C . ARG A 1 82 ? 1.094 -2.937 -22.347 1.00 62.84 82 ARG A C 1
ATOM 692 O O . ARG A 1 82 ? 0.976 -1.799 -21.903 1.00 62.84 82 ARG A O 1
ATOM 699 N N . ASN A 1 83 ? 0.077 -3.587 -22.916 1.00 59.03 83 ASN A N 1
ATOM 700 C CA . ASN A 1 83 ? -1.238 -2.969 -23.106 1.00 59.03 83 ASN A CA 1
ATOM 701 C C . ASN A 1 83 ? -2.008 -2.797 -21.788 1.00 59.03 83 ASN A C 1
ATOM 703 O O . ASN A 1 83 ? -2.677 -1.781 -21.612 1.00 59.03 83 ASN A O 1
ATOM 707 N N . CYS A 1 84 ? -1.894 -3.738 -20.842 1.00 60.88 84 CYS A N 1
ATOM 708 C CA . CYS A 1 84 ? -2.542 -3.580 -19.537 1.00 60.88 84 CYS A CA 1
ATOM 709 C C . CYS A 1 84 ? -1.834 -2.516 -18.668 1.00 60.88 84 CYS A C 1
ATOM 711 O O . CYS A 1 84 ? -2.505 -1.771 -17.959 1.00 60.88 84 CYS A O 1
ATOM 713 N N . LEU A 1 85 ? -0.501 -2.392 -18.759 1.00 62.00 85 LEU A N 1
ATOM 714 C CA . LEU A 1 85 ? 0.261 -1.333 -18.076 1.00 62.00 85 LEU A CA 1
ATOM 715 C C . LEU A 1 85 ? -0.052 0.065 -18.630 1.00 62.00 85 LEU A C 1
ATOM 717 O O . LEU A 1 85 ? -0.183 1.014 -17.860 1.00 62.00 85 LEU A O 1
ATOM 721 N N . ARG A 1 86 ? -0.251 0.195 -19.949 1.00 64.44 86 ARG A N 1
ATOM 722 C CA . ARG A 1 86 ? -0.638 1.466 -20.585 1.00 64.44 86 ARG A CA 1
ATOM 723 C C . ARG A 1 86 ? -1.993 1.980 -20.084 1.00 64.44 86 ARG A C 1
ATOM 725 O O . ARG A 1 86 ? -2.136 3.177 -19.866 1.00 64.44 86 ARG A O 1
ATOM 732 N N . LEU A 1 87 ? -2.950 1.082 -19.836 1.00 58.69 87 LEU A N 1
ATOM 733 C CA . LEU A 1 87 ? -4.244 1.440 -19.241 1.00 58.69 87 LEU A CA 1
ATOM 734 C C . LEU A 1 87 ? -4.116 1.923 -17.789 1.00 58.69 87 LEU A C 1
ATOM 736 O O . LEU A 1 87 ? -4.862 2.811 -17.397 1.00 58.69 87 LEU A O 1
ATOM 740 N N . ARG A 1 88 ? -3.163 1.385 -17.011 1.00 62.03 88 ARG A N 1
ATOM 741 C CA . ARG A 1 88 ? -2.894 1.837 -15.633 1.00 62.03 88 ARG A CA 1
ATOM 742 C C . ARG A 1 88 ? -2.302 3.250 -15.606 1.00 62.03 88 ARG A C 1
ATOM 744 O O . ARG A 1 88 ? -2.649 4.030 -14.732 1.00 62.03 88 ARG A O 1
ATOM 751 N N . LYS A 1 89 ? -1.453 3.590 -16.586 1.00 64.50 89 LYS A N 1
ATOM 752 C CA . LYS A 1 89 ? -0.837 4.923 -16.696 1.00 64.50 89 LYS A CA 1
ATOM 753 C C . LYS A 1 89 ? -1.867 6.017 -17.022 1.00 64.50 89 LYS A C 1
ATOM 755 O O . LYS A 1 89 ? -1.859 7.055 -16.384 1.00 64.50 89 LYS A O 1
ATOM 760 N N . MET A 1 90 ? -2.828 5.735 -17.909 1.00 59.03 90 MET A N 1
ATOM 761 C CA . MET A 1 90 ? -3.895 6.690 -18.264 1.00 59.03 90 MET A CA 1
ATOM 762 C C . MET A 1 90 ? -4.938 6.929 -17.156 1.00 59.03 90 MET A C 1
ATOM 764 O O . MET A 1 90 ? -5.773 7.810 -17.311 1.00 59.03 90 MET A O 1
ATOM 768 N N . GLU A 1 91 ? -4.953 6.131 -16.082 1.00 57.81 91 GLU A N 1
ATOM 769 C CA . GLU A 1 91 ? -5.844 6.348 -14.927 1.00 57.81 91 GLU A CA 1
ATOM 770 C C . GLU A 1 91 ? -5.227 7.288 -13.880 1.00 57.81 91 GLU A C 1
ATOM 772 O O . GLU A 1 91 ? -5.971 7.974 -13.183 1.00 57.81 91 GLU A O 1
ATOM 777 N N . LEU A 1 92 ? -3.891 7.358 -13.794 1.00 58.66 92 LEU A N 1
ATOM 778 C CA . LEU A 1 92 ? -3.216 8.326 -12.922 1.00 58.66 92 LEU A CA 1
ATOM 779 C C . LEU A 1 92 ? -3.283 9.748 -13.492 1.00 58.66 92 LEU A C 1
ATOM 781 O O . LEU A 1 92 ? -3.479 10.689 -12.733 1.00 58.66 92 LEU A O 1
ATOM 785 N N . ASP A 1 93 ? -3.195 9.897 -14.815 1.00 52.81 93 ASP A N 1
ATOM 786 C CA . ASP A 1 93 ? -3.147 11.219 -15.457 1.00 52.81 93 ASP A CA 1
ATOM 787 C C . ASP A 1 93 ? -4.527 11.926 -15.514 1.00 52.81 93 ASP A C 1
ATOM 789 O O . ASP A 1 93 ? -4.595 13.133 -15.721 1.00 52.81 93 ASP A O 1
ATOM 793 N N . ASP A 1 94 ? -5.632 11.195 -15.304 1.00 48.09 94 ASP A N 1
ATOM 794 C CA . ASP A 1 94 ? -7.022 11.706 -15.369 1.00 48.09 94 ASP A CA 1
ATOM 795 C C . ASP A 1 94 ? -7.542 12.190 -13.992 1.00 48.09 94 ASP A C 1
ATOM 797 O O . ASP A 1 94 ? -8.626 12.756 -13.893 1.00 48.09 94 ASP A O 1
ATOM 801 N N . SER A 1 95 ? -6.783 11.968 -12.908 1.00 50.62 95 SER A N 1
ATOM 802 C CA . SER A 1 95 ? -7.204 12.303 -11.533 1.00 50.62 95 SER A CA 1
ATOM 803 C C . SER A 1 95 ? -6.722 13.680 -11.039 1.00 50.62 95 SER A C 1
ATOM 805 O O . SER A 1 95 ? -7.023 14.053 -9.909 1.00 50.62 95 SER A O 1
ATOM 807 N N . THR A 1 96 ? -6.024 14.465 -11.870 1.00 50.66 96 THR A N 1
ATOM 808 C CA . THR A 1 96 ? -5.429 15.766 -11.477 1.00 50.66 96 THR A CA 1
ATOM 809 C C . THR A 1 96 ? -6.240 16.986 -11.946 1.00 50.66 96 THR A C 1
ATOM 811 O O . THR A 1 96 ? -5.800 18.122 -11.803 1.00 50.66 96 THR A O 1
ATOM 814 N N . SER A 1 97 ? -7.449 16.804 -12.487 1.00 48.53 97 SER A N 1
ATOM 815 C CA . SER A 1 97 ? -8.314 17.922 -12.898 1.00 48.53 97 SER A CA 1
ATOM 816 C C . SER A 1 97 ? -9.673 17.862 -12.203 1.00 48.53 97 SER A C 1
ATOM 818 O O . SER A 1 97 ? -10.703 17.588 -12.809 1.00 48.53 97 SER A O 1
ATOM 820 N N . SER A 1 98 ? -9.671 18.104 -10.892 1.00 42.81 98 SER A N 1
ATOM 821 C CA . SER A 1 98 ? -10.872 18.487 -10.151 1.00 42.81 98 SER A CA 1
ATOM 822 C C . SER A 1 98 ? -10.586 19.810 -9.456 1.00 42.81 98 SER A C 1
ATOM 824 O O . SER A 1 98 ? -9.840 19.886 -8.487 1.00 42.81 98 SER A O 1
ATOM 826 N N . SER A 1 99 ? -11.139 20.864 -10.040 1.00 53.22 99 SER A N 1
ATOM 827 C CA . SER A 1 99 ? -11.097 22.251 -9.599 1.00 53.22 99 SER A CA 1
ATOM 828 C C . SER A 1 99 ? -11.825 22.452 -8.267 1.00 53.22 99 SER A C 1
ATOM 830 O O . SER A 1 99 ? -13.041 22.272 -8.209 1.00 53.22 99 SER A O 1
ATOM 832 N N . GLU A 1 100 ? -11.106 22.910 -7.241 1.00 39.88 100 GLU A N 1
ATOM 833 C CA . GLU A 1 100 ? -11.681 23.581 -6.068 1.00 39.88 100 GLU A CA 1
ATOM 834 C C . GLU A 1 100 ? -11.480 25.110 -6.153 1.00 39.88 100 GLU A C 1
ATOM 836 O O . GLU A 1 100 ? -10.479 25.575 -6.713 1.00 39.88 100 GLU A O 1
ATOM 841 N N . PRO A 1 101 ? -12.430 25.914 -5.636 1.00 54.53 101 PRO A N 1
ATOM 842 C CA . PRO A 1 101 ? -12.411 27.368 -5.749 1.00 54.53 101 PRO A CA 1
ATOM 843 C C . PRO A 1 101 ? -11.455 28.004 -4.729 1.00 54.53 101 PRO A C 1
ATOM 845 O O . PRO A 1 101 ? -11.504 27.729 -3.533 1.00 54.53 101 PRO A O 1
ATOM 848 N N . ARG A 1 102 ? -10.587 28.897 -5.216 1.00 40.69 102 ARG A N 1
ATOM 849 C CA . ARG A 1 102 ? -9.611 29.644 -4.412 1.00 40.69 102 ARG A CA 1
ATOM 850 C C . ARG A 1 102 ? -10.275 30.784 -3.637 1.00 40.69 102 ARG A C 1
ATOM 852 O O . ARG A 1 102 ? -10.738 31.750 -4.239 1.00 40.69 102 ARG A O 1
ATOM 859 N N . THR A 1 103 ? -10.206 30.718 -2.312 1.00 50.38 103 THR A N 1
ATOM 860 C CA . THR A 1 103 ? -10.360 31.875 -1.419 1.00 50.38 103 THR A CA 1
ATOM 861 C C . THR A 1 103 ? -9.007 32.588 -1.303 1.00 50.38 103 THR A C 1
ATOM 863 O O . THR A 1 103 ? -7.980 31.952 -1.072 1.00 50.38 103 THR A O 1
ATOM 866 N N . ALA A 1 104 ? -8.995 33.902 -1.531 1.00 53.66 104 ALA A N 1
ATOM 867 C CA . ALA A 1 104 ? -7.796 34.740 -1.586 1.00 53.66 104 ALA A CA 1
ATOM 868 C C . ALA A 1 104 ? -7.143 34.969 -0.205 1.00 53.66 104 ALA A C 1
ATOM 870 O O . ALA A 1 104 ? -7.871 35.122 0.777 1.00 53.66 104 ALA A O 1
ATOM 871 N N . PRO A 1 105 ? -5.803 35.108 -0.123 1.00 55.72 105 PRO A N 1
ATOM 872 C CA . PRO A 1 105 ? -5.139 35.718 1.024 1.00 55.72 105 PRO A CA 1
ATOM 873 C C . PRO A 1 105 ? -4.718 37.181 0.749 1.00 55.72 105 PRO A C 1
ATOM 875 O O . PRO A 1 105 ? -4.524 37.567 -0.409 1.00 55.72 105 PRO A O 1
ATOM 878 N N . PRO A 1 106 ? -4.570 38.003 1.807 1.00 57.62 106 PRO A N 1
ATOM 879 C CA . PRO A 1 106 ? -4.267 39.422 1.696 1.00 57.62 106 PRO A CA 1
ATOM 880 C C . PRO A 1 106 ? -2.776 39.712 1.477 1.00 57.62 106 PRO A C 1
ATOM 882 O O . PRO A 1 106 ? -1.876 39.026 1.954 1.00 57.62 106 PRO A O 1
ATOM 885 N N . SER A 1 107 ? -2.575 40.806 0.757 1.00 59.16 107 SER A N 1
ATOM 886 C CA . SER A 1 107 ? -1.348 41.511 0.403 1.00 59.16 107 SER A CA 1
ATOM 887 C C . SER A 1 107 ? -0.564 42.087 1.584 1.00 59.16 107 SER A C 1
ATOM 889 O O . SER A 1 107 ? -1.162 42.705 2.466 1.00 59.16 107 SER A O 1
ATOM 891 N N . SER A 1 108 ? 0.773 41.999 1.519 1.00 45.47 108 SER A N 1
ATOM 892 C CA . SER A 1 108 ? 1.760 42.867 2.201 1.00 45.47 108 SER A CA 1
ATOM 893 C C . SER A 1 108 ? 3.201 42.492 1.772 1.00 45.47 108 SER A C 1
ATOM 895 O O . SER A 1 108 ? 3.376 41.441 1.159 1.00 45.47 108 SER A O 1
ATOM 897 N N . PRO A 1 109 ? 4.219 43.365 1.936 1.00 53.19 109 PRO A N 1
ATOM 898 C CA . PRO A 1 109 ? 4.660 44.254 0.865 1.00 53.19 109 PRO A CA 1
ATOM 899 C C . PRO A 1 109 ? 6.127 44.050 0.446 1.00 53.19 109 PRO A C 1
ATOM 901 O O . PRO A 1 109 ? 6.918 43.373 1.097 1.00 53.19 109 PRO A O 1
ATOM 904 N N . SER A 1 110 ? 6.463 44.714 -0.660 1.00 48.62 110 SER A N 1
ATOM 905 C CA . SER A 1 110 ? 7.792 44.944 -1.220 1.00 48.62 110 SER A CA 1
ATOM 906 C C . SER A 1 110 ? 8.919 45.126 -0.203 1.00 48.62 110 SER A C 1
ATOM 908 O O . SER A 1 110 ? 8.859 46.011 0.648 1.00 48.62 110 SER A O 1
ATOM 910 N N . ASN A 1 111 ? 10.025 44.416 -0.431 1.00 40.16 111 ASN A N 1
ATOM 911 C CA . ASN A 1 111 ? 11.361 44.986 -0.297 1.00 40.16 111 ASN A CA 1
ATOM 912 C C . ASN A 1 111 ? 12.373 44.234 -1.177 1.00 40.16 111 ASN A C 1
ATOM 914 O O . ASN A 1 111 ? 12.646 43.058 -0.980 1.00 40.16 111 ASN A O 1
ATOM 918 N N . SER A 1 112 ? 12.881 44.962 -2.172 1.00 47.12 112 SER A N 1
ATOM 919 C CA . SER A 1 112 ? 14.294 45.117 -2.528 1.00 47.12 112 SER A CA 1
ATOM 920 C C . SER A 1 112 ? 15.247 43.953 -2.229 1.00 47.12 112 SER A C 1
ATOM 922 O O . SER A 1 112 ? 15.539 43.682 -1.070 1.00 47.12 112 SER A O 1
ATOM 924 N N . ARG A 1 113 ? 15.918 43.436 -3.266 1.00 42.31 113 ARG A N 1
ATOM 925 C CA . ARG A 1 113 ? 17.340 43.737 -3.540 1.00 42.31 113 ARG A CA 1
ATOM 926 C C . ARG A 1 113 ? 17.835 42.854 -4.691 1.00 42.31 113 ARG A C 1
ATOM 928 O O . ARG A 1 113 ? 17.882 41.635 -4.599 1.00 42.31 113 ARG A O 1
ATOM 935 N N . ILE A 1 114 ? 18.188 43.535 -5.775 1.00 52.97 114 ILE A N 1
ATOM 936 C CA . ILE A 1 114 ? 18.904 43.036 -6.947 1.00 52.97 114 ILE A CA 1
ATOM 937 C C . ILE A 1 114 ? 20.269 42.513 -6.497 1.00 52.97 114 ILE A C 1
ATOM 939 O O . ILE A 1 114 ? 21.045 43.290 -5.944 1.00 52.97 114 ILE A O 1
ATOM 943 N N . LEU A 1 115 ? 20.559 41.239 -6.760 1.00 47.31 115 LEU A N 1
ATOM 944 C CA . LEU A 1 115 ? 21.917 40.711 -6.866 1.00 47.31 115 LEU A CA 1
ATOM 945 C C . LEU A 1 115 ? 21.945 39.625 -7.949 1.00 47.31 115 LEU A C 1
ATOM 947 O O . LEU A 1 115 ? 21.399 38.537 -7.779 1.00 47.31 115 LEU A O 1
ATOM 951 N N . ASP A 1 116 ? 22.582 39.979 -9.063 1.00 49.94 116 ASP A N 1
ATOM 952 C CA . ASP A 1 116 ? 23.116 39.072 -10.077 1.00 49.94 116 ASP A CA 1
ATOM 953 C C . ASP A 1 116 ? 24.108 38.081 -9.453 1.00 49.94 116 ASP A C 1
ATOM 955 O O . ASP A 1 116 ? 25.019 38.505 -8.733 1.00 49.94 116 ASP A O 1
ATOM 959 N N . PRO A 1 117 ? 24.055 36.793 -9.823 1.00 55.53 117 PRO A N 1
ATOM 960 C CA . PRO A 1 117 ? 25.222 35.935 -9.794 1.00 55.53 117 PRO A CA 1
ATOM 961 C C . PRO A 1 117 ? 25.860 35.905 -11.182 1.00 55.53 117 PRO A C 1
ATOM 963 O O . PRO A 1 117 ? 25.319 35.369 -12.150 1.00 55.53 117 PRO A O 1
ATOM 966 N N . GLN A 1 118 ? 27.053 36.492 -11.235 1.00 41.09 118 GLN A N 1
ATOM 967 C CA . GLN A 1 118 ? 28.000 36.390 -12.332 1.00 41.09 118 GLN A CA 1
ATOM 968 C C . GLN A 1 118 ? 28.228 34.935 -12.751 1.00 41.09 118 GLN A C 1
ATOM 970 O O . GLN A 1 118 ? 28.478 34.052 -11.934 1.00 41.09 118 GLN A O 1
ATOM 975 N N . ASN A 1 119 ? 28.198 34.747 -14.062 1.00 47.19 119 ASN A N 1
ATOM 976 C CA . ASN A 1 119 ? 28.601 33.569 -14.807 1.00 47.19 119 ASN A CA 1
ATOM 977 C C . ASN A 1 119 ? 30.133 33.577 -14.999 1.00 47.19 119 ASN A C 1
ATOM 979 O O . ASN A 1 119 ? 30.629 34.499 -15.654 1.00 47.19 119 ASN A O 1
ATOM 983 N N . PRO A 1 120 ? 30.905 32.593 -14.497 1.00 52.62 120 PRO A N 1
ATOM 984 C CA . PRO A 1 120 ? 32.293 32.424 -14.894 1.00 52.62 120 PRO A CA 1
ATOM 985 C C . PRO A 1 120 ? 32.453 31.107 -15.659 1.00 52.62 120 PRO A C 1
ATOM 987 O O . PRO A 1 120 ? 32.247 30.025 -15.115 1.00 52.62 120 PRO A O 1
ATOM 990 N N . GLY A 1 121 ? 32.860 31.175 -16.926 1.00 39.44 121 GLY A N 1
ATOM 991 C CA . GLY A 1 121 ? 33.144 29.939 -17.655 1.00 39.44 121 GLY A CA 1
ATOM 992 C C . GLY A 1 121 ? 33.459 30.070 -19.135 1.00 39.44 121 GLY A C 1
ATOM 993 O O . GLY A 1 121 ? 33.088 29.194 -19.906 1.00 39.44 121 GLY A O 1
ATOM 994 N N . ALA A 1 122 ? 34.133 31.138 -19.566 1.00 46.31 122 ALA A N 1
ATOM 995 C CA . ALA A 1 122 ? 34.748 31.154 -20.890 1.00 46.31 122 ALA A CA 1
ATOM 996 C C . ALA A 1 122 ? 36.037 30.317 -20.849 1.00 46.31 122 ALA A C 1
ATOM 998 O O . ALA A 1 122 ? 37.126 30.837 -20.614 1.00 46.31 122 ALA A O 1
ATOM 999 N N . SER A 1 123 ? 35.915 29.004 -21.049 1.00 45.78 123 SER A N 1
ATOM 1000 C CA . SER A 1 123 ? 37.067 28.141 -21.305 1.00 45.78 123 SER A CA 1
ATOM 1001 C C . SER A 1 123 ? 37.512 28.309 -22.756 1.00 45.78 123 SER A C 1
ATOM 1003 O O . SER A 1 123 ? 36.924 27.778 -23.697 1.00 45.78 123 SER A O 1
ATOM 1005 N N . THR A 1 124 ? 38.582 29.078 -22.910 1.00 48.53 124 THR A N 1
ATOM 1006 C CA . THR A 1 124 ? 39.472 29.136 -24.067 1.00 48.53 124 THR A CA 1
ATOM 1007 C C . THR A 1 124 ? 39.883 27.727 -24.503 1.00 48.53 124 THR A C 1
ATOM 1009 O O . THR A 1 124 ? 40.763 27.099 -23.921 1.00 48.53 124 THR A O 1
ATOM 1012 N N . SER A 1 125 ? 39.258 27.220 -25.566 1.00 43.59 125 SER A N 1
ATOM 1013 C CA . SER A 1 125 ? 39.751 26.031 -26.262 1.00 43.59 125 SER A CA 1
ATOM 1014 C C . SER A 1 125 ? 40.940 26.426 -27.133 1.00 43.59 125 SER A C 1
ATOM 1016 O O . SER A 1 125 ? 40.790 26.970 -28.228 1.00 43.59 125 SER A O 1
ATOM 1018 N N . ALA A 1 126 ? 42.136 26.170 -26.610 1.00 44.91 126 ALA A N 1
ATOM 1019 C CA . ALA A 1 126 ? 43.380 26.200 -27.356 1.00 44.91 126 ALA A CA 1
ATOM 1020 C C . ALA A 1 126 ? 43.320 25.161 -28.487 1.00 44.91 126 ALA A C 1
ATOM 1022 O O . ALA A 1 126 ? 43.321 23.951 -28.260 1.00 44.91 126 ALA A O 1
ATOM 1023 N N . SER A 1 127 ? 43.263 25.652 -29.723 1.00 46.75 127 SER A N 1
ATOM 1024 C CA . SER A 1 127 ? 43.421 24.860 -30.939 1.00 46.75 127 SER A CA 1
ATOM 1025 C C . SER A 1 127 ? 44.884 24.431 -31.067 1.00 46.75 127 SER A C 1
ATOM 1027 O O . SER A 1 127 ? 45.718 25.136 -31.636 1.00 46.75 127 SER A O 1
ATOM 1029 N N . ALA A 1 128 ? 45.217 23.281 -30.483 1.00 46.12 128 ALA A N 1
ATOM 1030 C CA . ALA A 1 128 ? 46.492 22.616 -30.698 1.00 46.12 128 ALA A CA 1
ATOM 1031 C C . ALA A 1 128 ? 46.465 21.923 -32.070 1.00 46.12 128 ALA A C 1
ATOM 1033 O O . ALA A 1 128 ? 45.976 20.805 -32.227 1.00 46.12 128 ALA A O 1
ATOM 1034 N N . ARG A 1 129 ? 46.989 22.611 -33.088 1.00 53.12 129 ARG A N 1
ATOM 1035 C CA . ARG A 1 129 ? 47.403 21.983 -34.348 1.00 53.12 129 ARG A CA 1
ATOM 1036 C C . ARG A 1 129 ? 48.534 20.990 -34.048 1.00 53.12 129 ARG A C 1
ATOM 1038 O O . ARG A 1 129 ? 49.533 21.411 -33.465 1.00 53.12 129 ARG A O 1
ATOM 1045 N N . PRO A 1 130 ? 48.458 19.720 -34.475 1.00 48.81 130 PRO A N 1
ATOM 1046 C CA . PRO A 1 130 ? 49.638 18.876 -34.480 1.00 48.81 130 PRO A CA 1
ATOM 1047 C C . PRO A 1 130 ? 50.572 19.373 -35.588 1.00 48.81 130 PRO A C 1
ATOM 1049 O O . PRO A 1 130 ? 50.226 19.360 -36.770 1.00 48.81 130 PRO A O 1
ATOM 1052 N N . ALA A 1 131 ? 51.748 19.856 -35.186 1.00 46.47 131 ALA A N 1
ATOM 1053 C CA . ALA A 1 131 ? 52.863 20.104 -36.083 1.00 46.47 131 ALA A CA 1
ATOM 1054 C C . ALA A 1 131 ? 53.282 18.763 -36.700 1.00 46.47 13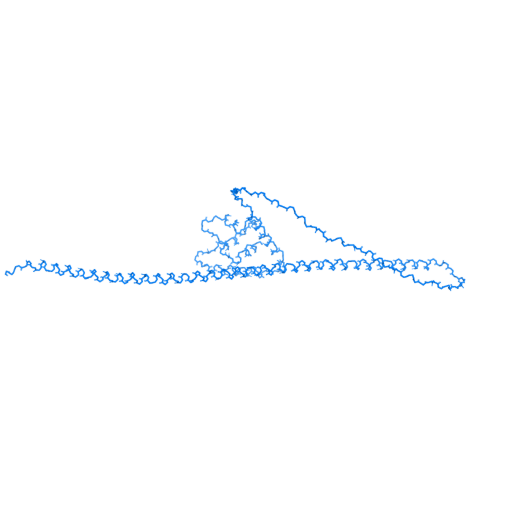1 ALA A C 1
ATOM 1056 O O . ALA A 1 131 ? 53.836 17.899 -36.022 1.00 46.47 131 ALA A O 1
ATOM 1057 N N . LEU A 1 132 ? 52.972 18.573 -37.983 1.00 43.19 132 LEU A N 1
ATOM 1058 C CA . LEU A 1 132 ? 53.560 17.501 -38.771 1.00 43.19 132 LEU A CA 1
ATOM 1059 C C . LEU A 1 132 ? 55.034 17.842 -38.965 1.00 43.19 132 LEU A C 1
ATOM 1061 O O . LEU A 1 132 ? 55.384 18.768 -39.697 1.00 43.19 132 LEU A O 1
ATOM 1065 N N . SER A 1 133 ? 55.880 17.100 -38.258 1.00 40.88 133 SER A N 1
ATOM 1066 C CA . SER A 1 133 ? 57.315 17.062 -38.482 1.00 40.88 133 SER A CA 1
ATOM 1067 C C . SER A 1 133 ? 57.599 16.828 -39.962 1.00 40.88 133 SER A C 1
ATOM 1069 O O . SER A 1 133 ? 57.238 15.800 -40.532 1.00 40.88 133 SER A O 1
ATOM 1071 N N . SER A 1 134 ? 58.264 17.816 -40.553 1.00 46.59 134 SER A N 1
ATOM 1072 C CA . SER A 1 134 ? 58.980 17.741 -41.818 1.00 46.59 134 SER A CA 1
ATOM 1073 C C . SER A 1 134 ? 59.981 16.584 -41.748 1.00 46.59 134 SER A C 1
ATOM 1075 O O . SER A 1 134 ? 61.045 16.703 -41.140 1.00 46.59 134 SER A O 1
ATOM 1077 N N . ME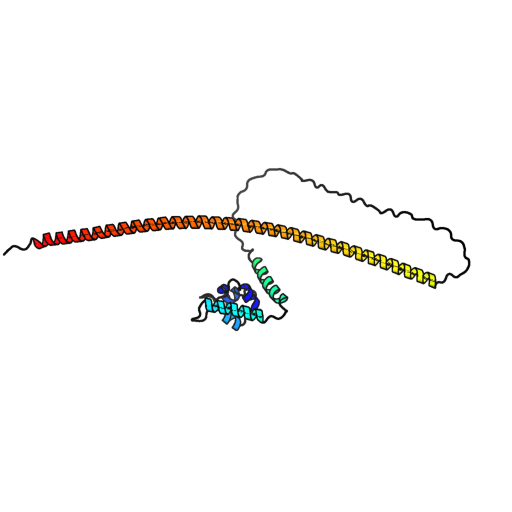T A 1 135 ? 59.612 15.428 -42.299 1.00 46.56 135 MET A N 1
ATOM 1078 C CA . MET A 1 135 ? 60.542 14.329 -42.525 1.00 46.56 135 MET A CA 1
ATOM 1079 C C . MET A 1 135 ? 61.133 14.452 -43.923 1.00 46.56 135 MET A C 1
ATOM 1081 O O . MET A 1 135 ? 60.423 14.330 -44.913 1.00 46.56 135 MET A O 1
ATOM 1085 N N . GLY A 1 136 ? 62.454 14.627 -43.949 1.00 43.69 136 GLY A N 1
ATOM 1086 C CA . GLY A 1 136 ? 63.338 13.872 -44.832 1.00 43.69 136 GLY A CA 1
ATOM 1087 C C . GLY A 1 136 ? 63.271 14.215 -46.313 1.00 43.69 136 GLY A C 1
ATOM 1088 O O . GLY A 1 136 ? 62.418 13.733 -47.048 1.00 43.69 136 GLY A O 1
ATOM 1089 N N . ALA A 1 137 ? 64.274 14.970 -46.753 1.00 50.38 137 ALA A N 1
ATOM 1090 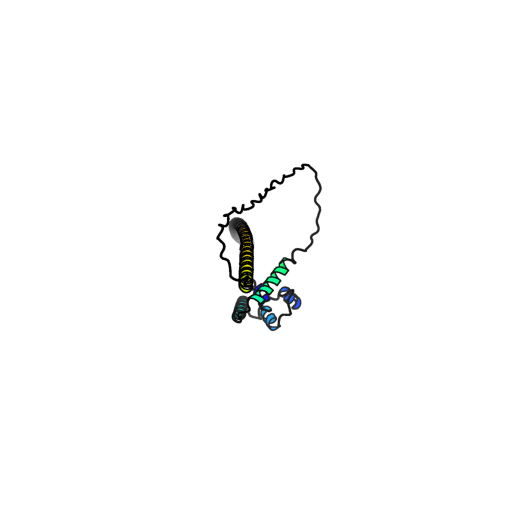C CA . ALA A 1 137 ? 64.653 15.118 -48.148 1.00 50.38 137 ALA A CA 1
ATOM 1091 C C . ALA A 1 137 ? 64.691 13.762 -48.893 1.00 50.38 137 ALA A C 1
ATOM 1093 O O . ALA A 1 137 ? 65.253 12.797 -48.365 1.00 50.38 137 ALA A O 1
ATOM 1094 N N . PRO A 1 138 ? 64.176 13.676 -50.133 1.00 49.12 138 PRO A N 1
ATOM 1095 C CA . PRO A 1 138 ? 64.387 12.506 -50.964 1.00 49.12 138 PRO A CA 1
ATOM 1096 C C . PRO A 1 138 ? 65.814 12.536 -51.521 1.00 49.12 138 PRO A C 1
ATOM 1098 O O . PRO A 1 138 ? 66.230 13.472 -52.208 1.00 49.12 138 PRO A O 1
ATOM 1101 N N . HIS A 1 139 ? 66.576 11.490 -51.209 1.00 45.56 139 HIS A N 1
ATOM 1102 C CA . HIS A 1 139 ? 67.846 11.206 -51.859 1.00 45.56 139 HIS A CA 1
ATOM 1103 C C . HIS A 1 139 ? 67.639 11.050 -53.371 1.00 45.56 139 HIS A C 1
ATOM 1105 O O . HIS A 1 139 ? 66.841 10.231 -53.822 1.00 45.56 139 HIS A O 1
ATOM 1111 N N . ARG A 1 140 ? 68.416 11.820 -54.144 1.00 50.25 140 ARG A N 1
ATOM 1112 C CA . ARG A 1 140 ? 68.661 11.604 -55.575 1.00 50.25 140 ARG A CA 1
ATOM 1113 C C . ARG A 1 140 ? 69.154 10.168 -55.808 1.00 50.25 140 ARG A C 1
ATOM 1115 O O . ARG A 1 140 ? 70.298 9.855 -55.487 1.00 50.25 140 ARG A O 1
ATOM 1122 N N . LEU A 1 141 ? 68.317 9.340 -56.423 1.00 45.78 141 LEU A N 1
ATOM 1123 C CA . LEU A 1 141 ? 68.720 8.184 -57.229 1.00 45.78 141 LEU A CA 1
ATOM 1124 C C . LEU A 1 141 ? 68.435 8.596 -58.676 1.00 45.78 141 LEU A C 1
ATOM 1126 O O . LEU A 1 141 ? 67.290 8.821 -59.040 1.00 45.78 141 LEU A O 1
ATOM 1130 N N . ARG A 1 142 ? 69.452 9.097 -59.378 1.00 47.84 142 ARG A N 1
ATOM 1131 C CA . ARG A 1 142 ? 70.331 8.334 -60.276 1.00 47.84 142 ARG A CA 1
ATOM 1132 C C . ARG A 1 142 ? 69.539 7.765 -61.451 1.00 47.84 142 ARG A C 1
ATOM 1134 O O . ARG A 1 142 ? 68.823 6.780 -61.314 1.00 47.84 142 ARG A O 1
ATOM 1141 N N . ASP A 1 143 ? 69.744 8.426 -62.583 1.00 44.75 143 ASP A N 1
ATOM 1142 C CA . ASP A 1 143 ? 69.204 8.112 -63.895 1.00 44.75 143 ASP A CA 1
ATOM 1143 C C . ASP A 1 143 ? 69.428 6.639 -64.248 1.00 44.75 143 ASP A C 1
ATOM 1145 O O . ASP A 1 143 ? 70.561 6.168 -64.367 1.00 44.75 143 ASP A O 1
ATOM 1149 N N . THR A 1 144 ? 68.326 5.919 -64.432 1.00 45.41 144 THR A N 1
ATOM 1150 C CA . THR A 1 144 ? 68.284 4.739 -65.293 1.00 45.41 144 THR A CA 1
ATOM 1151 C C . THR A 1 144 ? 67.356 5.101 -66.438 1.00 45.41 144 THR A C 1
ATOM 1153 O O . THR A 1 144 ? 66.145 5.221 -66.285 1.00 45.41 144 THR A O 1
ATOM 1156 N N . SER A 1 145 ? 67.966 5.415 -67.576 1.00 54.16 145 SER A N 1
ATOM 1157 C CA . SER A 1 145 ? 67.261 5.645 -68.824 1.00 54.16 145 SER A CA 1
ATOM 1158 C C . SER A 1 145 ? 66.655 4.335 -69.318 1.00 54.16 145 SER A C 1
ATOM 1160 O O . SER A 1 145 ? 67.375 3.342 -69.432 1.00 54.16 145 SER A O 1
ATOM 1162 N N . GLY A 1 146 ? 65.388 4.391 -69.716 1.00 50.19 146 GLY A N 1
ATOM 1163 C CA . GLY A 1 146 ? 64.777 3.421 -70.620 1.00 50.19 146 GLY A CA 1
ATOM 1164 C C . GLY A 1 146 ? 63.941 2.348 -69.937 1.00 50.19 146 GLY A C 1
ATOM 1165 O O . GLY A 1 146 ? 64.424 1.245 -69.726 1.00 50.19 146 GLY A O 1
ATOM 1166 N N . SER A 1 147 ? 62.678 2.669 -69.660 1.00 48.44 147 SER A N 1
ATOM 1167 C CA . SER A 1 147 ? 61.528 1.794 -69.925 1.00 48.44 147 SER A CA 1
ATOM 1168 C C . SER A 1 147 ? 60.272 2.602 -69.610 1.00 48.44 147 SER A C 1
ATOM 1170 O O . SER A 1 147 ? 59.993 2.861 -68.448 1.00 48.44 147 SER A O 1
ATOM 1172 N N . GLU A 1 148 ? 59.624 3.071 -70.674 1.00 51.22 148 GLU A N 1
ATOM 1173 C CA . GLU A 1 148 ? 58.171 3.193 -70.828 1.00 51.22 148 GLU A CA 1
ATOM 1174 C C . GLU A 1 148 ? 57.380 3.810 -69.660 1.00 51.22 148 GLU A C 1
ATOM 1176 O O . GLU A 1 148 ? 57.215 3.218 -68.597 1.00 51.22 148 GLU A O 1
ATOM 1181 N N . ASP A 1 149 ? 56.791 4.982 -69.923 1.00 62.88 149 ASP A N 1
ATOM 1182 C CA . ASP A 1 149 ? 55.543 5.423 -69.298 1.00 62.88 149 ASP A CA 1
ATOM 1183 C C . ASP A 1 149 ? 54.469 4.348 -69.534 1.00 62.88 149 ASP A C 1
ATOM 1185 O O . ASP A 1 149 ? 53.646 4.464 -70.439 1.00 62.88 149 ASP A O 1
ATOM 1189 N N . ASP A 1 150 ? 54.527 3.258 -68.774 1.00 69.38 150 ASP A N 1
ATOM 1190 C CA . ASP A 1 150 ? 53.584 2.163 -68.881 1.00 69.38 150 ASP A CA 1
ATOM 1191 C C . ASP A 1 150 ? 52.272 2.628 -68.228 1.00 69.38 150 ASP A C 1
ATOM 1193 O O . ASP A 1 150 ? 52.206 2.782 -66.995 1.00 69.38 150 ASP A O 1
ATOM 1197 N N . PRO A 1 151 ? 51.222 2.919 -69.020 1.00 80.44 151 PRO A N 1
ATOM 1198 C CA . PRO A 1 151 ? 49.953 3.406 -68.492 1.00 80.44 151 PRO A CA 1
ATOM 1199 C C . PRO A 1 151 ? 49.345 2.420 -67.487 1.00 80.44 151 PRO A C 1
ATOM 1201 O O . PRO A 1 151 ? 48.564 2.832 -66.624 1.00 80.44 151 PRO A O 1
ATOM 1204 N N . GLU A 1 152 ? 49.726 1.140 -67.545 1.00 81.06 152 GLU A N 1
ATOM 1205 C CA . GLU A 1 152 ? 49.307 0.131 -66.578 1.00 81.06 152 GLU A CA 1
ATOM 1206 C C . GLU A 1 152 ? 49.889 0.392 -65.182 1.00 81.06 152 GLU A C 1
ATOM 1208 O O . GLU A 1 152 ? 49.149 0.342 -64.195 1.00 81.06 152 GLU A O 1
ATOM 1213 N N . ILE A 1 153 ? 51.169 0.768 -65.070 1.00 82.69 153 ILE A N 1
ATOM 1214 C CA . ILE A 1 153 ? 51.823 1.059 -63.781 1.00 82.69 153 ILE A CA 1
ATOM 1215 C C . ILE A 1 153 ? 51.193 2.288 -63.115 1.00 82.69 153 ILE A C 1
ATOM 1217 O O . ILE A 1 153 ? 50.943 2.290 -61.900 1.00 82.69 153 ILE A O 1
ATOM 1221 N N . TRP A 1 154 ? 50.879 3.327 -63.893 1.00 86.56 154 TRP A N 1
ATOM 1222 C CA . TRP A 1 154 ? 50.210 4.522 -63.371 1.00 86.56 154 TRP A CA 1
ATOM 1223 C C . TRP A 1 154 ? 48.790 4.208 -62.883 1.00 86.56 154 TRP A C 1
ATOM 1225 O O . TRP A 1 154 ? 48.393 4.638 -61.796 1.00 86.56 154 TRP A O 1
ATOM 1235 N N . ASN A 1 155 ? 48.050 3.382 -63.629 1.00 89.06 155 ASN A N 1
ATOM 1236 C CA . ASN A 1 155 ? 46.695 2.972 -63.268 1.00 89.06 155 ASN A CA 1
ATOM 1237 C C . ASN A 1 155 ? 46.670 2.092 -62.002 1.00 89.06 155 ASN A C 1
ATOM 1239 O O . ASN A 1 155 ? 45.832 2.287 -61.115 1.00 89.06 155 ASN A O 1
ATOM 1243 N N . ILE A 1 156 ? 47.636 1.176 -61.859 1.00 90.62 156 ILE A N 1
ATOM 1244 C CA . ILE A 1 156 ? 47.832 0.385 -60.635 1.00 90.62 156 ILE A CA 1
ATOM 1245 C C . ILE A 1 156 ? 48.133 1.312 -59.452 1.00 90.62 156 ILE A C 1
ATOM 1247 O O . ILE A 1 156 ? 47.497 1.202 -58.402 1.00 90.62 156 ILE A O 1
ATOM 1251 N N . THR A 1 157 ? 49.050 2.267 -59.626 1.00 89.25 157 THR A N 1
ATOM 1252 C CA . THR A 1 157 ? 49.439 3.211 -58.566 1.00 89.25 157 THR A CA 1
ATOM 1253 C C . THR A 1 157 ? 48.257 4.073 -58.113 1.00 89.25 157 THR A C 1
ATOM 1255 O O . THR A 1 157 ? 48.020 4.220 -56.911 1.00 89.25 157 THR A O 1
ATOM 1258 N N . TRP A 1 158 ? 47.462 4.591 -59.053 1.00 93.44 158 TRP A N 1
ATOM 1259 C CA . TRP A 1 158 ? 46.259 5.372 -58.757 1.00 93.44 158 TRP A CA 1
ATOM 1260 C C . TRP A 1 158 ? 45.169 4.547 -58.060 1.00 93.44 158 TRP A C 1
ATOM 1262 O O . TRP A 1 158 ? 44.537 5.021 -57.111 1.00 93.44 158 TRP A O 1
ATOM 1272 N N . THR A 1 159 ? 44.975 3.295 -58.482 1.00 94.56 159 THR A N 1
ATOM 1273 C CA . THR A 1 159 ? 44.007 2.373 -57.867 1.00 94.56 159 THR A CA 1
ATOM 1274 C C . THR A 1 159 ? 44.389 2.062 -56.423 1.00 94.56 159 THR A C 1
ATOM 1276 O O . THR A 1 159 ? 43.558 2.168 -55.519 1.00 94.56 159 THR A O 1
ATOM 1279 N N . VAL A 1 160 ? 45.664 1.746 -56.175 1.00 95.38 160 VAL A N 1
ATOM 1280 C CA . VAL A 1 160 ? 46.177 1.505 -54.820 1.00 95.38 160 VAL A CA 1
ATOM 1281 C C . VAL A 1 160 ? 46.041 2.760 -53.960 1.00 95.38 160 VAL A C 1
ATOM 1283 O O . VAL A 1 160 ? 45.568 2.668 -52.828 1.00 95.38 160 VAL A O 1
ATOM 1286 N N . HIS A 1 161 ? 46.395 3.936 -54.485 1.00 94.12 161 HIS A N 1
ATOM 1287 C CA . HIS A 1 161 ? 46.240 5.197 -53.761 1.00 94.12 161 HIS A CA 1
ATOM 1288 C C . HIS A 1 161 ? 44.774 5.463 -53.387 1.00 94.12 161 HIS A C 1
ATOM 1290 O O . HIS A 1 161 ? 44.478 5.753 -52.228 1.00 94.12 161 HIS A O 1
ATOM 1296 N N . SER A 1 162 ? 43.854 5.282 -54.337 1.00 94.56 162 SER A N 1
ATOM 1297 C CA . SER A 1 162 ? 42.413 5.440 -54.117 1.00 94.56 162 SER A CA 1
ATOM 1298 C C . SER A 1 162 ? 41.903 4.479 -53.037 1.00 94.56 162 SER A C 1
ATOM 1300 O O . SER A 1 162 ? 41.220 4.897 -52.102 1.00 94.56 162 SER A O 1
ATOM 1302 N N . HIS A 1 163 ? 42.318 3.208 -53.081 1.00 96.19 163 HIS A N 1
ATOM 1303 C CA . HIS A 1 163 ? 41.981 2.223 -52.050 1.00 96.19 163 HIS A CA 1
ATOM 1304 C C . HIS A 1 163 ? 42.547 2.592 -50.671 1.00 96.19 163 HIS A C 1
ATOM 1306 O O . HIS A 1 163 ? 41.865 2.416 -49.660 1.00 96.19 163 HIS A O 1
ATOM 1312 N N . LEU A 1 164 ? 43.775 3.115 -50.598 1.00 96.50 164 LEU A N 1
ATOM 1313 C CA . LEU A 1 164 ? 44.375 3.562 -49.338 1.00 96.50 164 LEU A CA 1
ATOM 1314 C C . LEU A 1 164 ? 43.620 4.755 -48.741 1.00 96.50 164 LEU A C 1
ATOM 1316 O O . LEU A 1 164 ? 43.367 4.772 -47.534 1.00 96.50 164 LEU A O 1
ATOM 1320 N N . VAL A 1 165 ? 43.214 5.718 -49.572 1.00 96.31 165 VAL A N 1
ATOM 1321 C CA . VAL A 1 165 ? 42.389 6.860 -49.151 1.00 96.31 165 VAL A CA 1
ATOM 1322 C C . VAL A 1 165 ? 41.026 6.385 -48.640 1.00 96.31 165 VAL A C 1
ATOM 1324 O O . VAL A 1 165 ? 40.594 6.806 -47.565 1.00 96.31 165 VAL A O 1
ATOM 1327 N N . ASP A 1 166 ? 40.378 5.452 -49.337 1.00 96.31 166 ASP A N 1
ATOM 1328 C CA . ASP A 1 166 ? 39.103 4.873 -48.906 1.00 96.31 166 ASP A CA 1
ATOM 1329 C C . ASP A 1 166 ? 39.224 4.114 -47.581 1.00 96.31 166 ASP A C 1
ATOM 1331 O O . ASP A 1 166 ? 38.386 4.275 -46.687 1.00 96.31 166 ASP A O 1
ATOM 1335 N N . LEU A 1 167 ? 40.274 3.306 -47.410 1.00 96.75 167 LEU A N 1
ATOM 1336 C CA . LEU A 1 167 ? 40.540 2.598 -46.157 1.00 96.75 167 LEU A CA 1
ATOM 1337 C C . LEU A 1 167 ? 40.808 3.571 -45.006 1.00 96.75 167 LEU A C 1
ATOM 1339 O O . LEU A 1 167 ? 40.277 3.372 -43.909 1.00 96.75 167 LEU A O 1
ATOM 1343 N N . TYR A 1 168 ? 41.572 4.637 -45.254 1.00 96.44 168 TYR A N 1
ATOM 1344 C CA . TYR A 1 168 ? 41.813 5.696 -44.277 1.00 96.44 168 TYR A CA 1
ATOM 1345 C C . TYR A 1 168 ? 40.507 6.389 -43.872 1.00 96.44 168 TYR A C 1
ATOM 1347 O O . TYR A 1 168 ? 40.211 6.498 -42.680 1.00 96.44 168 TYR A O 1
ATOM 1355 N N . ASN A 1 169 ? 39.676 6.780 -44.841 1.00 96.38 169 ASN A N 1
ATOM 1356 C CA . ASN A 1 169 ? 38.388 7.423 -44.584 1.00 96.38 169 ASN A CA 1
ATOM 1357 C C . ASN A 1 169 ? 37.429 6.499 -43.821 1.00 96.38 169 ASN A C 1
ATOM 1359 O O . ASN A 1 169 ? 36.814 6.928 -42.845 1.00 96.38 169 ASN A O 1
ATOM 1363 N N . ARG A 1 170 ? 37.358 5.210 -44.179 1.00 95.62 170 ARG A N 1
ATOM 1364 C CA . ARG A 1 170 ? 36.565 4.205 -43.443 1.00 95.62 170 ARG A CA 1
ATOM 1365 C C . ARG A 1 170 ? 37.086 3.968 -42.029 1.00 95.62 170 ARG A C 1
ATOM 1367 O O . ARG A 1 170 ? 36.295 3.733 -41.118 1.00 95.62 170 ARG A O 1
ATOM 1374 N N . SER A 1 171 ? 38.403 3.982 -41.830 1.00 96.38 171 SER A N 1
ATOM 1375 C CA . SER A 1 171 ? 39.013 3.873 -40.500 1.00 96.38 171 SER A CA 1
ATOM 1376 C C . SER A 1 171 ? 38.655 5.086 -39.637 1.00 96.38 171 SER A C 1
ATOM 1378 O O . SER A 1 171 ? 38.195 4.941 -38.503 1.00 96.38 171 SER A O 1
ATOM 1380 N N . LYS A 1 172 ? 38.757 6.289 -40.209 1.00 96.56 172 LYS A N 1
ATOM 1381 C CA . LYS A 1 172 ? 38.399 7.546 -39.546 1.00 96.56 172 LYS A CA 1
ATOM 1382 C C . LYS A 1 172 ? 36.910 7.616 -39.196 1.00 96.56 172 LYS A C 1
ATOM 1384 O O . LYS A 1 172 ? 36.585 8.016 -38.080 1.00 96.56 172 LYS A O 1
ATOM 1389 N N . ALA A 1 173 ? 36.029 7.193 -40.105 1.00 95.88 173 ALA A N 1
ATOM 1390 C CA . ALA A 1 173 ? 34.587 7.124 -39.869 1.00 95.88 173 ALA A CA 1
ATOM 1391 C C . ALA A 1 173 ? 34.258 6.178 -38.704 1.00 95.88 173 ALA A C 1
ATOM 1393 O O . ALA A 1 173 ? 33.651 6.609 -37.728 1.00 95.88 173 ALA A O 1
ATOM 1394 N N . ARG A 1 174 ? 34.784 4.944 -38.728 1.00 96.19 174 ARG A N 1
ATOM 1395 C CA . ARG A 1 174 ? 34.604 3.975 -37.632 1.00 96.19 174 ARG A CA 1
ATOM 1396 C C . ARG A 1 174 ? 35.154 4.478 -36.296 1.00 96.19 174 ARG A C 1
ATOM 1398 O O . ARG A 1 174 ? 34.549 4.258 -35.255 1.00 96.19 174 ARG A O 1
ATOM 1405 N N . SER A 1 175 ? 36.289 5.180 -36.307 1.00 96.12 175 SER A N 1
ATOM 1406 C CA . SER A 1 175 ? 36.841 5.801 -35.096 1.00 96.12 175 SER A CA 1
ATOM 1407 C C . SER A 1 175 ? 35.940 6.913 -34.546 1.00 96.12 175 SER A C 1
ATOM 1409 O O . SER A 1 175 ? 35.824 7.047 -33.329 1.00 96.12 175 SER A O 1
ATOM 1411 N N . SER A 1 176 ? 35.292 7.697 -35.415 1.00 95.56 176 SER A N 1
ATOM 1412 C CA . SER A 1 176 ? 34.298 8.691 -34.997 1.00 95.56 176 SER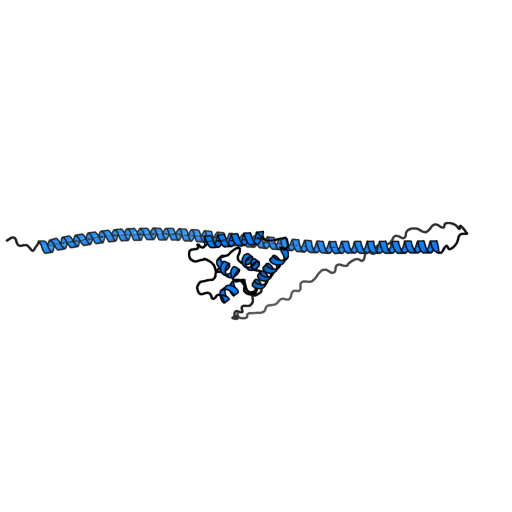 A CA 1
ATOM 1413 C C . SER A 1 176 ? 33.074 8.025 -34.379 1.00 95.56 176 SER A C 1
ATOM 1415 O O . SER A 1 176 ? 32.730 8.349 -33.249 1.00 95.56 176 SER A O 1
ATOM 1417 N N . GLU A 1 177 ? 32.497 7.035 -35.063 1.00 96.25 177 GLU A N 1
ATOM 1418 C CA . GLU A 1 177 ? 31.320 6.296 -34.592 1.00 96.25 177 GLU A CA 1
ATOM 1419 C C . GLU A 1 177 ? 31.557 5.658 -33.218 1.00 96.25 177 GLU A C 1
ATOM 1421 O O . GLU A 1 177 ? 30.717 5.774 -32.332 1.00 96.25 177 GLU A O 1
ATOM 1426 N N . LEU A 1 178 ? 32.731 5.056 -32.992 1.00 96.44 178 LEU A N 1
ATOM 1427 C CA . LEU A 1 178 ? 33.088 4.481 -31.691 1.00 96.44 178 LEU A CA 1
ATOM 1428 C C . LEU A 1 178 ? 33.180 5.531 -30.574 1.00 96.44 178 LEU A C 1
ATOM 1430 O O . LEU A 1 178 ? 32.859 5.229 -29.423 1.00 96.44 178 LEU A O 1
ATOM 1434 N N . ARG A 1 179 ? 33.632 6.753 -30.884 1.00 96.38 179 ARG A N 1
ATOM 1435 C CA . ARG A 1 179 ? 33.674 7.850 -29.904 1.00 96.38 179 ARG A CA 1
ATOM 1436 C C . ARG A 1 179 ? 32.276 8.353 -29.578 1.00 96.38 179 ARG A C 1
ATOM 1438 O O . ARG A 1 179 ? 31.984 8.535 -28.399 1.00 96.38 179 ARG A O 1
ATOM 1445 N N . ASP A 1 180 ? 31.428 8.515 -30.586 1.00 97.12 180 ASP A N 1
ATOM 1446 C CA . ASP A 1 180 ? 30.047 8.967 -30.406 1.00 97.12 180 ASP A CA 1
ATOM 1447 C C . ASP A 1 180 ? 29.229 7.924 -29.632 1.00 97.12 180 ASP A C 1
ATOM 1449 O O . ASP A 1 180 ? 28.512 8.256 -28.689 1.00 97.12 180 ASP A O 1
ATOM 1453 N N . GLU A 1 181 ? 29.409 6.639 -29.948 1.00 96.88 181 GLU A N 1
ATOM 1454 C CA . GLU A 1 181 ? 28.775 5.541 -29.222 1.00 96.88 181 GLU A CA 1
ATOM 1455 C C . GLU A 1 181 ? 29.262 5.472 -27.768 1.00 96.88 181 GLU A C 1
ATOM 1457 O O . GLU A 1 181 ? 28.467 5.264 -26.851 1.00 96.88 181 GLU A O 1
ATOM 1462 N N . LYS A 1 182 ? 30.561 5.683 -27.522 1.00 97.12 182 LYS A N 1
ATOM 1463 C CA . LYS A 1 182 ? 31.090 5.771 -26.156 1.00 97.12 182 LYS A CA 1
ATOM 1464 C C . LYS A 1 182 ? 30.479 6.953 -25.397 1.00 97.12 182 LYS A C 1
ATOM 1466 O O . LYS A 1 182 ? 30.022 6.753 -24.278 1.00 97.12 182 LYS A O 1
ATOM 1471 N N . ALA A 1 183 ? 30.407 8.134 -26.007 1.00 97.06 183 ALA A N 1
ATOM 1472 C CA . ALA A 1 183 ? 29.803 9.313 -25.388 1.00 97.06 183 ALA A CA 1
ATOM 1473 C C . ALA A 1 183 ? 28.314 9.099 -25.062 1.00 97.06 183 ALA A C 1
ATOM 1475 O O . ALA A 1 183 ? 27.857 9.486 -23.988 1.00 97.06 183 ALA A O 1
ATOM 1476 N N . ALA A 1 184 ? 27.569 8.425 -25.945 1.00 96.88 184 ALA A N 1
ATOM 1477 C CA . ALA A 1 184 ? 26.175 8.063 -25.697 1.00 96.88 184 ALA A CA 1
ATOM 1478 C C . ALA A 1 184 ? 26.031 7.099 -24.506 1.00 96.88 184 ALA A C 1
ATOM 1480 O O . ALA A 1 184 ? 25.178 7.317 -23.645 1.00 96.88 184 ALA A O 1
ATOM 1481 N N . ARG A 1 185 ? 26.890 6.072 -24.416 1.00 97.00 185 ARG A N 1
ATOM 1482 C CA . ARG A 1 185 ? 26.902 5.145 -23.270 1.00 97.00 185 ARG A CA 1
ATOM 1483 C C . ARG A 1 185 ? 27.297 5.836 -21.967 1.00 97.00 185 ARG A C 1
ATOM 1485 O O . ARG A 1 185 ? 26.689 5.563 -20.938 1.00 97.00 185 ARG A O 1
ATOM 1492 N N . ASP A 1 186 ? 28.283 6.729 -22.001 1.00 97.69 186 ASP A N 1
ATOM 1493 C CA . ASP A 1 186 ? 28.711 7.483 -20.820 1.00 97.69 186 ASP A CA 1
ATOM 1494 C C . ASP A 1 186 ? 27.579 8.400 -20.322 1.00 97.69 186 ASP A C 1
ATOM 1496 O O . ASP A 1 186 ? 27.304 8.447 -19.124 1.00 97.69 186 ASP A O 1
ATOM 1500 N N . HIS A 1 187 ? 26.840 9.046 -21.231 1.00 96.88 187 HIS A N 1
ATOM 1501 C CA . HIS A 1 187 ? 25.651 9.826 -20.878 1.00 96.88 187 HIS A CA 1
ATOM 1502 C C . HIS A 1 187 ? 24.532 8.951 -20.284 1.00 96.88 187 HIS A C 1
ATOM 1504 O O . HIS A 1 187 ? 23.910 9.326 -19.289 1.00 96.88 187 HIS A O 1
ATOM 1510 N N . GLU A 1 188 ? 24.261 7.780 -20.870 1.00 97.94 188 GLU A N 1
ATOM 1511 C CA . GLU A 1 188 ? 23.285 6.832 -20.317 1.00 97.94 188 GLU A CA 1
ATOM 1512 C C . GLU A 1 188 ? 23.693 6.369 -18.915 1.00 97.94 188 GLU A C 1
ATOM 1514 O O . GLU A 1 188 ? 22.862 6.354 -18.008 1.00 97.94 188 GLU A O 1
ATOM 1519 N N . ARG A 1 189 ? 24.978 6.067 -18.707 1.00 97.94 189 ARG A N 1
ATOM 1520 C CA . ARG A 1 189 ? 25.511 5.674 -17.403 1.00 97.94 189 ARG A CA 1
ATOM 1521 C C . ARG A 1 189 ? 25.299 6.766 -16.355 1.00 97.94 189 ARG A C 1
ATOM 1523 O O . ARG A 1 189 ? 24.767 6.461 -15.294 1.00 97.94 189 ARG A O 1
ATOM 1530 N N . VAL A 1 190 ? 25.635 8.020 -16.661 1.00 98.00 190 VAL A N 1
ATOM 1531 C CA . VAL A 1 190 ? 25.408 9.156 -15.746 1.00 98.00 190 VAL A CA 1
ATOM 1532 C C . VAL A 1 190 ? 23.917 9.330 -15.442 1.00 98.00 190 VAL A C 1
ATOM 1534 O O . VAL A 1 190 ? 23.533 9.537 -14.293 1.00 98.00 190 VAL A O 1
ATOM 1537 N N . SER A 1 191 ? 23.049 9.188 -16.449 1.00 97.62 191 SER A N 1
ATOM 1538 C CA . SER A 1 191 ? 21.598 9.266 -16.245 1.00 97.62 191 SER A CA 1
ATOM 1539 C C . SER A 1 191 ? 21.062 8.139 -15.358 1.00 97.62 191 SER A C 1
ATOM 1541 O O . SER A 1 191 ? 20.111 8.360 -14.605 1.00 97.62 191 SER A O 1
ATOM 1543 N N . LEU A 1 192 ? 21.626 6.934 -15.461 1.00 97.94 192 LEU A N 1
ATOM 1544 C CA . LEU A 1 192 ? 21.259 5.807 -14.609 1.00 97.94 192 LEU A CA 1
ATOM 1545 C C . LEU A 1 192 ? 21.781 5.986 -13.183 1.00 97.94 192 LEU A C 1
ATOM 1547 O O . LEU A 1 192 ? 21.027 5.713 -12.255 1.00 97.94 192 LEU A O 1
ATOM 1551 N N . GLU A 1 193 ? 23.009 6.477 -13.008 1.00 98.12 193 GLU A N 1
ATOM 1552 C CA . GLU A 1 193 ? 23.586 6.792 -11.693 1.00 98.12 193 GLU A CA 1
ATOM 1553 C C . GLU A 1 193 ? 22.724 7.831 -10.956 1.00 98.12 193 GLU A C 1
ATOM 1555 O O . GLU A 1 193 ? 22.247 7.547 -9.862 1.00 98.12 193 GLU A O 1
ATOM 1560 N N . ALA A 1 194 ? 22.357 8.941 -11.606 1.00 97.94 194 ALA A N 1
ATOM 1561 C CA . ALA A 1 194 ? 21.468 9.946 -11.011 1.00 97.94 194 ALA A CA 1
ATOM 1562 C C . ALA A 1 194 ? 20.095 9.376 -10.602 1.00 97.94 194 ALA A C 1
ATOM 1564 O O . ALA A 1 194 ? 19.507 9.775 -9.599 1.00 97.94 194 ALA A O 1
ATOM 1565 N N . ARG A 1 195 ? 19.567 8.414 -11.370 1.00 98.00 195 ARG A N 1
ATOM 1566 C CA . ARG A 1 195 ? 18.306 7.742 -11.031 1.00 98.00 195 ARG A CA 1
ATOM 1567 C C . ARG A 1 195 ? 18.458 6.772 -9.861 1.00 98.00 195 ARG A C 1
ATOM 1569 O O . ARG A 1 195 ? 17.493 6.568 -9.130 1.00 98.00 195 ARG A O 1
ATOM 1576 N N . VAL A 1 196 ? 19.617 6.134 -9.717 1.00 98.44 196 VAL A N 1
ATOM 1577 C CA . VAL A 1 196 ? 19.915 5.286 -8.558 1.00 98.44 196 VAL A CA 1
ATOM 1578 C C . VAL A 1 196 ? 19.968 6.143 -7.299 1.00 98.44 196 VAL A C 1
ATOM 1580 O O . VAL A 1 196 ? 19.323 5.769 -6.325 1.00 98.44 196 VAL A O 1
ATOM 1583 N N . ASP A 1 197 ? 20.635 7.295 -7.349 1.00 98.38 197 ASP A N 1
ATOM 1584 C CA . ASP A 1 197 ? 20.720 8.222 -6.215 1.00 98.38 197 ASP A CA 1
ATOM 1585 C C . ASP A 1 197 ? 19.329 8.726 -5.801 1.00 98.38 197 ASP A C 1
ATOM 1587 O O . ASP A 1 197 ? 18.953 8.622 -4.636 1.00 98.38 197 ASP A O 1
ATOM 1591 N N . GLU A 1 198 ? 18.505 9.147 -6.766 1.00 98.31 198 GLU A N 1
ATOM 1592 C CA . GLU A 1 198 ? 17.114 9.554 -6.516 1.00 98.31 198 GLU A CA 1
ATOM 1593 C C . GLU A 1 198 ? 16.294 8.437 -5.847 1.00 98.31 198 GLU A C 1
ATOM 1595 O O . GLU A 1 198 ? 15.578 8.663 -4.872 1.00 98.31 198 GLU A O 1
ATOM 1600 N N . LEU A 1 199 ? 16.406 7.199 -6.344 1.00 98.25 199 LEU A N 1
ATOM 1601 C CA . LEU A 1 199 ? 15.701 6.059 -5.753 1.00 98.25 199 LEU A CA 1
ATOM 1602 C C . LEU A 1 199 ? 16.210 5.726 -4.346 1.00 98.25 199 LEU A C 1
ATOM 1604 O O . LEU A 1 199 ? 15.424 5.269 -3.518 1.00 98.25 199 LEU A O 1
ATOM 1608 N N . GLN A 1 200 ? 17.497 5.933 -4.064 1.00 98.44 200 GLN A N 1
ATOM 1609 C CA . GLN A 1 200 ? 18.051 5.762 -2.722 1.00 98.44 200 GLN A CA 1
ATOM 1610 C C . GLN A 1 200 ? 17.507 6.818 -1.757 1.00 98.44 200 GLN A C 1
ATOM 1612 O O . GLN A 1 200 ? 17.099 6.460 -0.654 1.00 98.44 200 GLN A O 1
ATOM 1617 N N . THR A 1 201 ? 17.419 8.082 -2.180 1.00 98.19 201 THR A N 1
ATOM 1618 C CA . THR A 1 201 ? 16.802 9.149 -1.380 1.00 98.19 201 THR A CA 1
ATOM 1619 C C . THR A 1 201 ? 15.338 8.840 -1.070 1.00 98.19 201 THR A C 1
ATOM 1621 O O . THR A 1 201 ? 14.942 8.885 0.092 1.00 98.19 201 THR A O 1
ATOM 1624 N N . GLN A 1 202 ? 14.555 8.424 -2.071 1.00 97.75 202 GLN A N 1
ATOM 1625 C CA . GLN A 1 202 ? 13.150 8.038 -1.872 1.00 97.75 202 GLN A CA 1
ATOM 1626 C C . GLN A 1 202 ? 12.991 6.840 -0.926 1.00 97.75 202 GLN A C 1
ATOM 1628 O O . GLN A 1 202 ? 12.018 6.758 -0.175 1.00 97.75 202 GLN A O 1
ATOM 1633 N N . LEU A 1 203 ? 13.922 5.881 -0.963 1.00 98.19 203 LEU A N 1
ATOM 1634 C CA . LEU A 1 203 ? 13.902 4.743 -0.046 1.00 98.19 203 LEU A CA 1
ATOM 1635 C C . LEU A 1 203 ? 14.154 5.165 1.402 1.00 98.19 203 LEU A C 1
ATOM 1637 O O . LEU A 1 203 ? 13.497 4.621 2.290 1.00 98.19 203 LEU A O 1
ATOM 1641 N N . GLU A 1 204 ? 15.069 6.104 1.644 1.00 98.50 204 GLU A N 1
ATOM 1642 C CA . GLU A 1 204 ? 15.329 6.584 3.003 1.00 98.50 204 GLU A CA 1
ATOM 1643 C C . GLU A 1 204 ? 14.162 7.431 3.527 1.00 98.50 204 GLU A C 1
ATOM 1645 O O . GLU A 1 204 ? 13.714 7.201 4.645 1.00 98.50 204 GLU A O 1
ATOM 1650 N N . GLU A 1 205 ? 13.567 8.296 2.699 1.00 98.31 205 GLU A N 1
ATOM 1651 C CA . GLU A 1 205 ? 12.368 9.065 3.073 1.00 98.31 205 GLU A CA 1
ATOM 1652 C C . GLU A 1 205 ? 11.195 8.143 3.452 1.00 98.31 205 GLU A C 1
ATOM 1654 O O . GLU A 1 205 ? 10.603 8.276 4.523 1.00 98.31 205 GLU A O 1
ATOM 1659 N N . MET A 1 206 ? 10.903 7.123 2.632 1.00 97.75 206 MET A N 1
ATOM 1660 C CA . MET A 1 206 ? 9.851 6.147 2.951 1.00 97.75 206 MET A CA 1
ATOM 1661 C C . MET A 1 206 ? 10.142 5.351 4.228 1.00 97.75 206 MET A C 1
ATOM 1663 O O . MET A 1 206 ? 9.216 4.902 4.909 1.00 97.75 206 MET A O 1
ATOM 1667 N 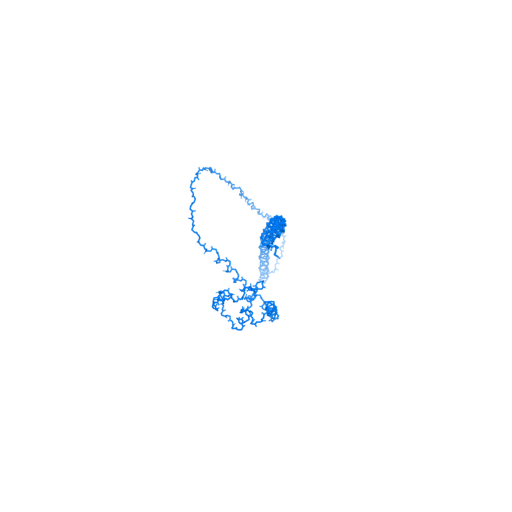N . LYS A 1 207 ? 11.418 5.125 4.540 1.00 98.25 207 LYS A N 1
ATOM 1668 C CA . LYS A 1 207 ? 11.833 4.423 5.752 1.00 98.25 207 LYS A CA 1
ATOM 1669 C C . LYS A 1 207 ? 11.641 5.305 6.985 1.00 98.25 207 LYS A C 1
ATOM 1671 O O . LYS A 1 207 ? 11.086 4.820 7.966 1.00 98.25 207 LYS A O 1
ATOM 1676 N N . GLU A 1 208 ? 12.000 6.584 6.914 1.00 98.50 208 GLU A N 1
ATOM 1677 C CA . GLU A 1 208 ? 11.721 7.558 7.976 1.00 98.50 208 GLU A CA 1
ATOM 1678 C C . GLU A 1 208 ? 10.215 7.717 8.227 1.00 98.50 208 GLU A C 1
ATOM 1680 O O . GLU A 1 208 ? 9.770 7.728 9.377 1.00 98.50 208 GLU A O 1
ATOM 1685 N N . ASP A 1 209 ? 9.409 7.780 7.165 1.00 98.00 209 ASP A N 1
ATOM 1686 C CA . ASP A 1 209 ? 7.951 7.862 7.273 1.00 98.00 209 ASP A CA 1
ATOM 1687 C C . ASP A 1 209 ? 7.339 6.606 7.896 1.00 98.00 209 ASP A C 1
ATOM 1689 O O . ASP A 1 209 ? 6.445 6.702 8.745 1.00 98.00 209 ASP A O 1
ATOM 1693 N N . ARG A 1 210 ? 7.840 5.422 7.521 1.00 98.19 210 ARG A N 1
ATOM 1694 C CA . ARG A 1 210 ? 7.451 4.161 8.161 1.00 98.19 210 ARG A CA 1
ATOM 1695 C C . ARG A 1 210 ? 7.792 4.192 9.646 1.00 98.19 210 ARG A C 1
ATOM 1697 O O . ARG A 1 210 ? 6.917 3.915 10.458 1.00 98.19 210 ARG A O 1
ATOM 1704 N N . ASP A 1 211 ? 9.020 4.551 10.002 1.00 98.50 211 ASP A N 1
ATOM 1705 C CA . ASP A 1 211 ? 9.478 4.543 11.393 1.00 98.50 211 ASP A CA 1
ATOM 1706 C C . ASP A 1 211 ? 8.684 5.560 12.243 1.00 98.50 211 ASP A C 1
ATOM 1708 O O . ASP A 1 211 ? 8.301 5.265 13.380 1.00 98.50 211 ASP A O 1
ATOM 1712 N N . ARG A 1 212 ? 8.332 6.722 11.670 1.00 98.44 212 ARG A N 1
ATOM 1713 C CA . ARG A 1 212 ? 7.433 7.710 12.292 1.00 98.44 212 ARG A CA 1
ATOM 1714 C C . ARG A 1 212 ? 6.021 7.153 12.490 1.00 98.44 212 ARG A C 1
ATOM 1716 O O . ARG A 1 212 ? 5.436 7.330 13.558 1.00 98.44 212 ARG A O 1
ATOM 1723 N N . SER A 1 213 ? 5.473 6.473 11.483 1.00 98.12 213 SER A N 1
ATOM 1724 C CA . SER A 1 213 ? 4.156 5.837 11.579 1.00 98.12 213 SER A CA 1
ATOM 1725 C C . SER A 1 213 ? 4.143 4.711 12.617 1.00 98.12 213 SER A C 1
ATOM 1727 O O . SER A 1 213 ? 3.196 4.614 13.394 1.00 98.12 213 SER A O 1
ATOM 1729 N N . GLU A 1 214 ? 5.196 3.897 12.685 1.00 98.50 214 GLU A N 1
ATOM 1730 C CA . GLU A 1 214 ? 5.345 2.826 13.674 1.00 98.50 214 GLU A CA 1
ATOM 1731 C C . GLU A 1 214 ? 5.481 3.366 15.103 1.00 98.50 214 GLU A C 1
ATOM 1733 O O . GLU A 1 214 ? 4.961 2.760 16.040 1.00 98.50 214 GLU A O 1
ATOM 1738 N N . ALA A 1 215 ? 6.153 4.505 15.296 1.00 98.44 215 ALA A N 1
ATOM 1739 C CA . ALA A 1 215 ? 6.174 5.193 16.587 1.00 98.44 215 ALA A CA 1
ATOM 1740 C C . ALA A 1 215 ? 4.766 5.657 16.992 1.00 98.44 215 ALA A C 1
ATOM 1742 O O . ALA A 1 215 ? 4.312 5.348 18.088 1.00 98.44 215 ALA A O 1
ATOM 1743 N N . GLN A 1 216 ? 4.025 6.287 16.075 1.00 98.00 216 GLN A N 1
ATOM 1744 C CA . GLN A 1 216 ? 2.660 6.741 16.350 1.00 98.00 216 GLN A CA 1
ATOM 1745 C C . GLN A 1 216 ? 1.709 5.585 16.694 1.00 98.00 216 GLN A C 1
ATOM 1747 O O . GLN A 1 216 ? 0.845 5.732 17.558 1.00 98.00 216 GLN A O 1
ATOM 1752 N N . VAL A 1 217 ? 1.846 4.438 16.021 1.00 98.56 217 VAL A N 1
ATOM 1753 C CA . VAL A 1 217 ? 1.050 3.242 16.334 1.00 98.56 217 VAL A CA 1
ATOM 1754 C C . VAL A 1 217 ? 1.354 2.745 17.744 1.00 98.56 217 VAL A C 1
ATOM 1756 O O . VAL A 1 217 ? 0.411 2.463 18.477 1.00 98.56 217 VAL A O 1
ATOM 1759 N N . ARG A 1 218 ? 2.632 2.696 18.143 1.00 98.50 218 ARG A N 1
ATOM 1760 C CA . ARG A 1 218 ? 3.026 2.296 19.502 1.00 98.50 218 ARG A CA 1
ATOM 1761 C C . ARG A 1 218 ? 2.463 3.237 20.562 1.00 98.50 218 ARG A C 1
ATOM 1763 O O . ARG A 1 218 ? 1.808 2.761 21.482 1.00 98.50 218 ARG A O 1
ATOM 1770 N N . ASP A 1 219 ? 2.603 4.548 20.377 1.00 98.50 219 ASP A N 1
ATOM 1771 C CA . ASP A 1 219 ? 2.058 5.541 21.313 1.00 98.50 219 ASP A CA 1
ATOM 1772 C C . ASP A 1 219 ? 0.534 5.386 21.472 1.00 98.50 219 ASP A C 1
ATOM 1774 O O . ASP A 1 219 ? -0.012 5.446 22.575 1.00 98.50 219 ASP A O 1
ATOM 1778 N N . LYS A 1 220 ? -0.178 5.141 20.362 1.00 98.12 220 LYS A N 1
ATOM 1779 C CA . LYS A 1 220 ? -1.629 4.906 20.382 1.00 98.12 220 LYS A CA 1
ATOM 1780 C C . LYS A 1 220 ? -2.019 3.566 20.993 1.00 98.12 220 LYS A C 1
ATOM 1782 O O . LYS A 1 220 ? -3.087 3.473 21.594 1.00 98.12 220 LYS A O 1
ATOM 1787 N N . GLU A 1 221 ? -1.190 2.542 20.854 1.00 98.50 221 GLU A N 1
ATOM 1788 C CA . GLU A 1 221 ? -1.410 1.244 21.484 1.00 98.50 221 GLU A CA 1
ATOM 1789 C C . GLU A 1 221 ? -1.242 1.328 23.008 1.00 98.50 221 GLU A C 1
ATOM 1791 O O . GLU A 1 221 ? -2.089 0.811 23.740 1.00 98.50 221 GLU A O 1
ATOM 1796 N N . GLU A 1 222 ? -0.244 2.073 23.488 1.00 98.50 222 GLU A N 1
ATOM 1797 C CA . GLU A 1 222 ? -0.059 2.369 24.914 1.00 98.50 222 GLU A CA 1
ATOM 1798 C C . GLU A 1 222 ? -1.239 3.172 25.489 1.00 98.50 222 GLU A C 1
ATOM 1800 O O . GLU A 1 222 ? -1.783 2.816 26.539 1.00 98.50 222 GLU A O 1
ATOM 1805 N N . GLU A 1 223 ? -1.712 4.203 24.776 1.00 98.38 223 GLU A N 1
ATOM 1806 C CA . GLU A 1 223 ? -2.891 4.988 25.173 1.00 98.38 223 GLU A CA 1
ATOM 1807 C C . GLU A 1 223 ? -4.153 4.108 25.265 1.00 98.38 223 GLU A C 1
ATOM 1809 O O . GLU A 1 223 ? -4.910 4.179 26.238 1.00 98.38 223 GLU A O 1
ATOM 1814 N N . LEU A 1 224 ? -4.370 3.228 24.282 1.00 98.19 224 LEU A N 1
ATOM 1815 C CA . LEU A 1 224 ? -5.488 2.282 24.291 1.00 98.19 224 LEU A CA 1
ATOM 1816 C C . LEU A 1 224 ? -5.395 1.283 25.446 1.00 98.19 224 LEU A C 1
ATOM 1818 O O . LEU A 1 224 ? -6.421 0.933 26.039 1.00 98.19 224 LEU A O 1
ATOM 1822 N N . GLN A 1 225 ? -4.190 0.824 25.777 1.00 98.50 225 GLN A N 1
ATOM 1823 C CA . GLN A 1 225 ? -3.978 -0.069 26.907 1.00 98.50 225 GLN A CA 1
ATOM 1824 C C . GLN A 1 225 ? -4.300 0.629 28.233 1.00 98.50 225 GLN A C 1
ATOM 1826 O O . GLN A 1 225 ? -5.064 0.078 29.030 1.00 98.50 225 GLN A O 1
ATOM 1831 N N . ALA A 1 226 ? -3.831 1.863 28.427 1.00 98.50 226 ALA A N 1
ATOM 1832 C CA . ALA A 1 226 ? -4.146 2.658 29.612 1.00 98.50 226 ALA A CA 1
ATOM 1833 C C . ALA A 1 226 ? -5.661 2.900 29.753 1.00 98.50 226 ALA A C 1
ATOM 1835 O O . ALA A 1 226 ? -6.240 2.693 30.822 1.00 98.50 226 ALA A O 1
ATOM 1836 N N . LEU A 1 227 ? -6.346 3.257 28.661 1.00 98.38 227 LEU A N 1
ATOM 1837 C CA . LEU A 1 227 ? -7.802 3.441 28.667 1.00 98.38 227 LEU A CA 1
ATOM 1838 C C . LEU A 1 227 ? -8.555 2.151 29.016 1.00 98.38 227 LEU A C 1
ATOM 1840 O O . LEU A 1 227 ? -9.560 2.187 29.728 1.00 98.38 227 LEU A O 1
ATOM 1844 N N . LYS A 1 228 ? -8.069 0.999 28.547 1.00 98.44 228 LYS A N 1
ATOM 1845 C CA . LYS A 1 228 ? -8.651 -0.307 28.876 1.00 98.44 228 LYS A CA 1
ATOM 1846 C C . LYS A 1 228 ? -8.509 -0.635 30.362 1.00 98.44 228 LYS A C 1
ATOM 1848 O O . LYS A 1 228 ? -9.441 -1.187 30.948 1.00 98.44 228 LYS A O 1
ATOM 1853 N N . GLU A 1 229 ? -7.377 -0.301 30.972 1.00 98.56 229 GLU A N 1
ATOM 1854 C CA . GLU A 1 229 ? -7.163 -0.470 32.413 1.00 98.56 229 GLU A CA 1
ATOM 1855 C C . GLU A 1 229 ? -8.110 0.415 33.228 1.00 98.56 229 GLU A C 1
ATOM 1857 O O . GLU A 1 229 ? -8.777 -0.085 34.135 1.00 98.56 229 GLU A O 1
ATOM 1862 N N . VAL A 1 230 ? -8.270 1.685 32.840 1.00 98.62 230 VAL A N 1
ATOM 1863 C CA . VAL A 1 230 ? -9.233 2.607 33.467 1.00 98.62 230 VAL A CA 1
ATOM 1864 C C . VAL A 1 230 ? -10.664 2.078 33.356 1.00 98.62 230 VAL A C 1
ATOM 1866 O O . VAL A 1 230 ? -11.396 2.056 34.346 1.00 98.62 230 VAL A O 1
ATOM 1869 N N . LEU A 1 231 ? -11.066 1.600 32.177 1.00 98.56 231 LEU A N 1
ATOM 1870 C CA . LEU A 1 231 ? -12.408 1.055 31.961 1.00 98.56 231 LEU A CA 1
ATOM 1871 C C . LEU A 1 231 ? -12.651 -0.212 32.791 1.00 98.56 231 LEU A C 1
ATOM 1873 O O . LEU A 1 231 ? -13.730 -0.386 33.359 1.00 98.56 231 LEU A O 1
ATOM 1877 N N . ASN A 1 232 ? -11.650 -1.087 32.906 1.00 98.44 232 ASN A N 1
ATOM 1878 C CA . ASN A 1 232 ? -11.733 -2.263 33.770 1.00 98.44 232 ASN A CA 1
ATOM 1879 C C . ASN A 1 232 ? -11.855 -1.875 35.250 1.00 98.44 232 ASN A C 1
ATOM 1881 O O . ASN A 1 232 ? -12.684 -2.452 35.953 1.00 98.44 232 ASN A O 1
ATOM 1885 N N . ALA A 1 233 ? -11.089 -0.884 35.713 1.00 98.31 233 ALA A N 1
ATOM 1886 C CA . ALA A 1 233 ? -11.195 -0.376 37.078 1.00 98.31 233 ALA A CA 1
ATOM 1887 C C . ALA A 1 233 ? -12.590 0.213 37.350 1.00 98.31 233 ALA A C 1
ATOM 1889 O O . ALA A 1 233 ? -13.225 -0.133 38.344 1.00 98.31 233 ALA A O 1
ATOM 1890 N N . GLN A 1 234 ? -13.121 1.025 36.429 1.00 98.25 234 GLN A N 1
ATOM 1891 C CA . GLN A 1 234 ? -14.471 1.581 36.544 1.00 98.25 234 GLN A CA 1
ATOM 1892 C C . GLN A 1 234 ? -15.542 0.483 36.584 1.00 98.25 234 GLN A C 1
ATOM 1894 O O . GLN A 1 234 ? -16.495 0.568 37.359 1.00 98.25 234 GLN A O 1
ATOM 1899 N N . ARG A 1 235 ? -15.382 -0.573 35.779 1.00 98.44 235 ARG A N 1
ATOM 1900 C CA . ARG A 1 235 ? -16.290 -1.723 35.778 1.00 98.44 235 ARG A CA 1
ATOM 1901 C C . ARG A 1 235 ? -16.328 -2.424 37.136 1.00 98.44 235 ARG A C 1
ATOM 1903 O O . ARG A 1 235 ? -17.417 -2.791 37.568 1.00 98.44 235 ARG A O 1
ATOM 1910 N N . LEU A 1 236 ? -15.179 -2.595 37.795 1.00 98.38 236 LEU A N 1
ATOM 1911 C CA . LEU A 1 236 ? -15.115 -3.181 39.138 1.00 98.38 236 LEU A CA 1
ATOM 1912 C C . LEU A 1 236 ? -15.855 -2.309 40.158 1.00 98.38 236 LEU A C 1
ATOM 1914 O O . LEU A 1 236 ? -16.708 -2.818 40.874 1.00 98.38 236 LEU A O 1
ATOM 1918 N N . VAL A 1 237 ? -15.639 -0.990 40.133 1.00 98.44 237 VAL A N 1
ATOM 1919 C CA . VAL A 1 237 ? -16.348 -0.052 41.024 1.00 98.44 237 VAL A CA 1
ATOM 1920 C C . VAL A 1 237 ? -17.868 -0.135 40.842 1.00 98.44 237 VAL A C 1
ATOM 1922 O O . VAL A 1 237 ? -18.612 -0.176 41.819 1.00 98.44 237 VAL A O 1
ATOM 1925 N N . ILE A 1 238 ? -18.351 -0.190 39.597 1.00 98.25 238 ILE A N 1
ATOM 1926 C CA . ILE A 1 238 ? -19.788 -0.328 39.309 1.00 98.25 238 ILE A CA 1
ATOM 1927 C C . ILE A 1 238 ? -20.321 -1.675 39.811 1.00 98.25 238 ILE A C 1
ATOM 1929 O O . ILE A 1 238 ? -21.437 -1.743 40.330 1.00 98.25 238 ILE A O 1
ATOM 1933 N N . GLN A 1 239 ? -19.545 -2.747 39.648 1.00 98.06 239 GLN A N 1
ATOM 1934 C CA . GLN A 1 239 ? -19.925 -4.078 40.106 1.00 98.06 239 GLN A CA 1
ATOM 1935 C C . GLN A 1 239 ? -20.049 -4.131 41.633 1.00 98.06 239 GLN A C 1
ATOM 1937 O O . GLN A 1 239 ? -21.055 -4.643 42.126 1.00 98.06 239 GLN A O 1
ATOM 1942 N N . ASP A 1 240 ? -19.092 -3.552 42.358 1.00 98.38 240 ASP A N 1
ATOM 1943 C CA . ASP A 1 240 ? -19.113 -3.467 43.820 1.00 98.38 240 ASP A CA 1
ATOM 1944 C C . ASP A 1 240 ? -20.306 -2.634 44.300 1.00 98.38 240 ASP A C 1
ATOM 1946 O O . ASP A 1 240 ? -21.111 -3.106 45.100 1.00 98.38 240 ASP A O 1
ATOM 1950 N N . PHE A 1 241 ? -20.520 -1.454 43.709 1.00 98.38 241 PHE A N 1
ATOM 1951 C CA . PHE A 1 241 ? -21.683 -0.616 44.013 1.00 98.38 241 PHE A CA 1
ATOM 1952 C C . PHE A 1 241 ? -23.013 -1.353 43.788 1.00 98.38 241 PHE A C 1
ATOM 1954 O O . PHE A 1 241 ? -23.925 -1.280 44.611 1.00 98.38 241 PHE A O 1
ATOM 1961 N N . THR A 1 242 ? -23.129 -2.095 42.683 1.00 98.31 242 THR A N 1
ATOM 1962 C CA . THR A 1 242 ? -24.342 -2.866 42.370 1.00 98.31 242 THR A CA 1
ATOM 1963 C C . THR A 1 242 ? -24.559 -3.993 43.381 1.00 98.31 242 THR A C 1
ATOM 1965 O O . THR A 1 242 ? -25.696 -4.258 43.778 1.00 98.31 242 THR A O 1
ATOM 1968 N N . ALA A 1 243 ? -23.484 -4.653 43.817 1.00 98.12 243 ALA A N 1
ATOM 1969 C CA . ALA A 1 243 ? -23.552 -5.695 44.833 1.00 98.12 243 ALA A CA 1
ATOM 1970 C C . ALA A 1 243 ? -23.965 -5.130 46.200 1.00 98.12 243 ALA A C 1
ATOM 1972 O O . ALA A 1 243 ? -24.742 -5.771 46.908 1.00 98.12 243 ALA A O 1
ATOM 1973 N N . ASP A 1 244 ? -23.462 -3.955 46.571 1.00 98.38 244 ASP A N 1
ATOM 1974 C CA . ASP A 1 244 ? -23.789 -3.271 47.826 1.00 98.38 244 ASP A CA 1
ATOM 1975 C C . ASP A 1 244 ? -25.257 -2.842 47.841 1.00 98.38 244 ASP A C 1
ATOM 1977 O O . ASP A 1 244 ? -26.011 -3.242 48.728 1.00 98.38 244 ASP A O 1
ATOM 1981 N N . PHE A 1 245 ? -25.704 -2.165 46.781 1.00 98.56 245 PHE A N 1
ATOM 1982 C CA . PHE A 1 245 ? -27.100 -1.765 46.619 1.00 98.56 245 PHE A CA 1
ATOM 1983 C C . PHE A 1 245 ? -28.063 -2.963 46.647 1.00 98.56 245 PHE A C 1
ATOM 1985 O O . PHE A 1 245 ? -29.143 -2.898 47.236 1.00 98.56 245 PHE A O 1
ATOM 1992 N N . GLY A 1 246 ? -27.667 -4.090 46.046 1.00 98.25 246 GLY A N 1
ATOM 1993 C CA . GLY A 1 246 ? -28.439 -5.330 46.104 1.00 98.25 246 GLY A CA 1
ATOM 1994 C C . GLY A 1 246 ? -28.605 -5.868 47.529 1.00 98.25 246 GLY A C 1
ATOM 1995 O O . GLY A 1 246 ? -29.691 -6.331 47.882 1.00 98.25 246 GLY A O 1
ATOM 1996 N N . ARG A 1 247 ? -27.563 -5.784 48.368 1.00 98.56 247 ARG A N 1
ATOM 1997 C CA . ARG A 1 247 ? -27.645 -6.188 49.783 1.00 98.56 247 ARG A CA 1
ATOM 1998 C C . ARG A 1 247 ? -28.563 -5.260 50.574 1.00 98.56 247 ARG A C 1
ATOM 2000 O O . ARG A 1 247 ? -29.409 -5.763 51.313 1.00 98.56 247 ARG A O 1
ATOM 2007 N N . ASP A 1 248 ? -28.462 -3.953 50.350 1.00 98.62 248 ASP A N 1
ATOM 2008 C CA . ASP A 1 248 ? -29.312 -2.955 51.007 1.00 98.62 248 ASP A CA 1
ATOM 2009 C C . ASP A 1 248 ? -30.794 -3.150 50.659 1.00 98.62 248 ASP A C 1
ATOM 2011 O O . ASP A 1 248 ? -31.651 -3.104 51.542 1.00 98.62 248 ASP A O 1
ATOM 2015 N N . LEU A 1 249 ? -31.117 -3.432 49.390 1.00 98.56 249 LEU A N 1
ATOM 2016 C CA . LEU A 1 249 ? -32.487 -3.744 48.966 1.00 98.56 249 LEU A CA 1
ATOM 2017 C C . LEU A 1 249 ? -33.050 -4.974 49.689 1.00 98.56 249 LEU A C 1
ATOM 2019 O O . LEU A 1 249 ? -34.182 -4.935 50.174 1.00 98.56 249 LEU A O 1
ATOM 2023 N N . ILE A 1 250 ? -32.262 -6.049 49.791 1.00 98.44 250 ILE A N 1
ATOM 2024 C CA . ILE A 1 250 ? -32.664 -7.267 50.509 1.00 98.44 250 ILE A CA 1
ATOM 2025 C C . ILE A 1 250 ? -32.881 -6.964 51.997 1.00 98.44 250 ILE A C 1
ATOM 2027 O O . ILE A 1 250 ? -33.836 -7.459 52.597 1.00 98.44 250 ILE A O 1
ATOM 2031 N N . GLU A 1 251 ? -32.020 -6.154 52.615 1.00 98.50 251 GLU A N 1
ATOM 2032 C CA . GLU A 1 251 ? -32.182 -5.766 54.017 1.00 98.50 251 GLU A CA 1
ATOM 2033 C C . GLU A 1 251 ? -33.434 -4.906 54.235 1.00 98.50 251 GLU A C 1
ATOM 2035 O O . GLU A 1 251 ? -34.202 -5.159 55.167 1.00 98.50 251 GLU A O 1
ATOM 2040 N N . MET A 1 252 ? -33.684 -3.928 53.362 1.00 98.38 252 MET A N 1
ATOM 2041 C CA . MET A 1 252 ? -34.896 -3.110 53.412 1.00 98.38 252 MET A CA 1
ATOM 2042 C C . MET A 1 252 ? -36.157 -3.957 53.247 1.00 98.38 252 MET A C 1
ATOM 2044 O O . MET A 1 252 ? -37.111 -3.767 54.002 1.00 98.38 252 MET A O 1
ATOM 2048 N N . GLN A 1 253 ? -36.152 -4.926 52.328 1.00 98.38 253 GLN A N 1
ATOM 2049 C CA . GLN A 1 253 ? -37.259 -5.865 52.165 1.00 98.38 253 GLN A CA 1
ATOM 2050 C C . GLN A 1 253 ? -37.526 -6.643 53.464 1.00 98.38 253 GLN A C 1
ATOM 2052 O O . GLN A 1 253 ? -38.661 -6.665 53.934 1.00 98.38 253 GLN A O 1
ATOM 2057 N N . LYS A 1 254 ? -36.486 -7.190 54.108 1.00 98.38 254 LYS A N 1
ATOM 2058 C CA . LYS A 1 254 ? -36.625 -7.895 55.398 1.00 98.38 254 LYS A CA 1
ATOM 2059 C C . LYS A 1 254 ? -37.191 -6.999 56.501 1.00 98.38 254 LYS A C 1
ATOM 2061 O O . LYS A 1 254 ? -38.014 -7.438 57.300 1.00 98.38 254 LYS A O 1
ATOM 2066 N N . ARG A 1 255 ? -36.763 -5.733 56.568 1.00 98.25 255 ARG A N 1
ATOM 2067 C CA . ARG A 1 255 ? -37.299 -4.763 57.541 1.00 98.25 255 ARG A CA 1
ATOM 2068 C C . ARG A 1 255 ? -38.782 -4.476 57.295 1.00 98.25 255 ARG A C 1
ATOM 2070 O O . ARG A 1 255 ? -39.530 -4.348 58.262 1.00 98.25 255 ARG A O 1
ATOM 2077 N N . LEU A 1 256 ? -39.203 -4.393 56.032 1.00 98.12 256 LEU A N 1
ATOM 2078 C CA . LEU A 1 256 ? -40.611 -4.229 55.662 1.00 98.12 256 LEU A CA 1
ATOM 2079 C C . LEU A 1 256 ? -41.447 -5.460 56.032 1.00 98.12 256 LEU A C 1
ATOM 2081 O O . LEU A 1 256 ? -42.527 -5.290 56.592 1.00 98.12 256 LEU A O 1
ATOM 2085 N N . GLU A 1 257 ? -40.945 -6.672 55.789 1.00 96.81 257 GLU A N 1
ATOM 2086 C CA . GLU A 1 257 ? -41.608 -7.927 56.183 1.00 96.81 257 GLU A CA 1
ATOM 2087 C C . GLU A 1 257 ? -41.810 -7.993 57.708 1.00 96.81 257 GLU A C 1
ATOM 2089 O O . GLU A 1 257 ? -42.935 -8.151 58.179 1.00 96.81 257 GLU A O 1
ATOM 2094 N N . LEU A 1 258 ? -40.759 -7.729 58.495 1.00 96.44 258 LEU A N 1
ATOM 2095 C CA . LEU A 1 258 ? -40.850 -7.673 59.963 1.00 96.44 258 LEU A CA 1
ATOM 2096 C C . LEU A 1 258 ? -41.815 -6.588 60.465 1.00 96.44 258 LEU A C 1
ATOM 2098 O O . LEU A 1 258 ? -42.484 -6.757 61.488 1.00 96.44 258 LEU A O 1
ATOM 2102 N N . PHE A 1 259 ? -41.875 -5.444 59.781 1.00 97.19 259 PHE A N 1
ATOM 2103 C CA . PHE A 1 259 ? -42.821 -4.381 60.111 1.00 97.19 259 PHE A CA 1
ATOM 2104 C C . PHE A 1 259 ? -44.267 -4.823 59.855 1.00 97.19 259 PHE A C 1
ATOM 2106 O O . PHE A 1 259 ? -45.120 -4.632 60.722 1.00 97.19 259 PHE A O 1
ATOM 2113 N N . GLN A 1 260 ? -44.535 -5.457 58.709 1.00 95.25 260 GLN A N 1
ATOM 2114 C CA . GLN A 1 260 ? -45.852 -6.010 58.383 1.00 95.25 260 GLN A CA 1
ATOM 2115 C C . GLN A 1 260 ? -46.290 -7.065 59.405 1.00 95.25 260 GLN A C 1
ATOM 2117 O O . GLN A 1 260 ? -47.421 -6.999 59.884 1.00 95.25 260 GLN A O 1
ATOM 2122 N N . GLU A 1 261 ? -45.394 -7.973 59.804 1.00 94.50 261 GLU A N 1
ATOM 2123 C CA . GLU A 1 261 ? -45.668 -8.973 60.845 1.00 94.50 261 GLU A CA 1
ATOM 2124 C C . GLU A 1 261 ? -46.042 -8.330 62.186 1.00 94.50 261 GLU A C 1
ATOM 2126 O O . GLU A 1 261 ? -47.002 -8.757 62.825 1.00 94.50 261 GLU A O 1
ATOM 2131 N N . ARG A 1 262 ? -45.340 -7.270 62.611 1.00 94.56 262 ARG A N 1
ATOM 2132 C CA . ARG A 1 262 ? -45.669 -6.563 63.861 1.00 94.56 262 ARG A CA 1
ATOM 2133 C C . ARG A 1 262 ? -47.014 -5.851 63.799 1.00 94.56 262 ARG A C 1
ATOM 2135 O O . ARG A 1 262 ? -47.750 -5.890 64.782 1.00 94.56 262 ARG A O 1
ATOM 2142 N N . VAL A 1 263 ? -47.324 -5.189 62.685 1.00 94.50 263 VAL A N 1
ATOM 2143 C CA . VAL A 1 263 ? -48.576 -4.431 62.521 1.00 94.50 263 VAL A CA 1
ATOM 2144 C C . VAL A 1 263 ? -49.782 -5.364 62.402 1.00 94.50 263 VAL A C 1
ATOM 2146 O O . VAL A 1 263 ? -50.813 -5.099 63.010 1.00 94.50 263 VAL A O 1
ATOM 2149 N N . LEU A 1 264 ? -49.662 -6.465 61.656 1.00 90.12 264 LEU A N 1
ATOM 2150 C CA . LEU A 1 264 ? -50.761 -7.413 61.442 1.00 90.12 264 LEU A CA 1
ATOM 2151 C C . LEU A 1 264 ? -50.900 -8.427 62.589 1.00 90.12 264 LEU A C 1
ATOM 2153 O O . LEU A 1 264 ? -52.012 -8.781 62.967 1.00 90.12 264 LEU A O 1
ATOM 2157 N N . GLY A 1 265 ? -49.792 -8.877 63.184 1.00 80.50 265 GLY A N 1
ATOM 2158 C CA . GLY A 1 265 ? -49.793 -9.868 64.266 1.00 80.50 265 GLY A CA 1
ATOM 2159 C C . GLY A 1 265 ? -50.286 -9.336 65.615 1.00 80.50 265 GLY A C 1
ATOM 2160 O O . GLY A 1 265 ? -50.682 -10.117 66.475 1.00 80.50 265 GLY A O 1
ATOM 2161 N N . SER A 1 266 ? -50.318 -8.016 65.810 1.00 67.94 266 SER A N 1
ATOM 2162 C CA . SER A 1 266 ? -50.825 -7.390 67.039 1.00 67.94 266 SER A CA 1
ATOM 2163 C C . SER A 1 266 ? -52.355 -7.217 67.070 1.00 67.94 266 SER A C 1
ATOM 2165 O O . SER A 1 266 ? -52.879 -6.713 68.061 1.00 67.94 266 SER A O 1
ATOM 2167 N N . SER A 1 267 ? -53.091 -7.670 66.042 1.00 58.41 267 SER A N 1
ATOM 2168 C CA . SER A 1 267 ? -54.554 -7.517 65.951 1.00 58.41 267 SER A CA 1
ATOM 2169 C C . SER A 1 267 ? -55.380 -8.770 66.290 1.00 58.41 267 SER A C 1
ATOM 2171 O O . SER A 1 267 ? -56.583 -8.774 66.026 1.00 58.41 267 SER A O 1
ATOM 2173 N N . LEU A 1 268 ? -54.794 -9.831 66.855 1.00 53.56 268 LEU A N 1
ATOM 2174 C CA . LEU A 1 268 ? -55.562 -10.984 67.345 1.00 53.56 268 LEU A CA 1
ATOM 2175 C C . LEU A 1 268 ? -55.805 -10.850 68.857 1.00 53.56 268 LEU A C 1
ATOM 2177 O O . LEU A 1 268 ? -54.910 -11.161 69.645 1.00 53.56 268 LEU A O 1
ATOM 2181 N N . PRO A 1 269 ? -56.987 -10.381 69.298 1.00 58.16 269 PRO A N 1
ATOM 2182 C CA . PRO A 1 269 ? -57.361 -10.482 70.698 1.00 58.16 269 PRO A CA 1
ATOM 2183 C C . PRO A 1 269 ? -57.554 -11.961 71.045 1.00 58.16 269 PRO A C 1
ATOM 2185 O O . PRO A 1 269 ? -58.368 -12.645 70.425 1.00 58.16 269 PRO A O 1
ATOM 2188 N N . ASN A 1 270 ? -56.809 -12.440 72.045 1.00 55.31 270 ASN A N 1
ATOM 2189 C CA . ASN A 1 270 ? -57.094 -13.700 72.729 1.00 55.31 270 ASN A CA 1
ATOM 2190 C C . ASN A 1 270 ? -58.574 -13.701 73.142 1.00 55.31 270 ASN A C 1
ATOM 2192 O O . ASN A 1 270 ? -58.956 -12.941 74.033 1.00 55.31 270 ASN A O 1
ATOM 2196 N N . SER A 1 271 ? -59.391 -14.507 72.465 1.00 56.28 271 SER A N 1
ATOM 2197 C CA . SER A 1 271 ? -60.751 -14.864 72.882 1.00 56.28 271 SER A CA 1
ATOM 2198 C C . SER A 1 271 ? -60.754 -16.305 73.356 1.00 56.28 271 SER A C 1
ATOM 2200 O O . SER A 1 271 ? -60.077 -17.123 72.692 1.00 56.28 271 SER A O 1
#

Foldseek 3Di:
DLLLLLVVCVPPLVLLEDDPPHDPVNSCCSSPVPDDDDDVVSCVLSNADDVPDDNVNSVVVSVVVNVVVVVPDDPPPVPVVVVSVVVVVVVVVVPPDDDDDDDDDDDDDDDDDDDDDDDDDPPDDDPDDPPDDDDDDDDDDDDDDDDDPPVVVVVVVVVVVVVVVVVVVVVVVVVVVVVVVVVVVVVVVVVVVVVVVVVVVVVVVVVVVVVVVVVVVVVVVVVVVVVVVVVVVVVVVVVVVVVVVVVVVVVVVVVVVVVCCVVVVVPDDDD